Protein AF-A0A1B6FQ67-F1 (afdb_monomer_lite)

InterPro domains:
  IPR003462 Ornithine cyclodeaminase/mu-crystallin [PF02423] (1-189)
  IPR003462 Ornithine cyclodeaminase/mu-crystallin [PTHR13812] (1-189)
  IPR023401 Ornithine cyclodeaminase, N-terminal [G3DSA:3.30.1780.10] (1-77)
  IPR036291 NAD(P)-binding domain superfamily [SSF51735] (1-189)

Sequence (191 aa):
MPAFCGKEHAFGCKVISFFPKNSEKGLPSINGIVILLDSETGRLKMILDANEITAWRTAAVSTVATKYMHKGEKKVLAILGAGVQGRSHALALYHFFKFSQVRIWNRTYERAKALCAELGHWAVPFENAEMCVRGADVIVTATFSMEPIVEAEWLKTGAHINAVGGMGMQYEPALDVYKHATIVVELLENK

Foldseek 3Di:
DWDADVVVQWGWDKDKDAQPCCVVVVDDRIWTWIWTARSPPRHTDDIGTCLVVVQQVLLVVLLVVCVPQFDDQAAEEFEEDLDSNSLNNCVSNCVNRVHQAYEYEYCPQVSLVVSDVVVPDRYDYDDALLVRAAVGQEYEYDDQDQAARAEPVSHDVSRHYHDRYDDDPGGNHDPVNVVPDDDDDPDDDDD

Radius of gyration: 17.61 Å; chains: 1; bounding box: 42×42×51 Å

Organism: NCBI:txid1464854

pLDDT: mean 92.85, std 8.36, range [48.31, 98.75]

Secondary structure (DSSP, 8-state):
-EEEETTTTEEEEEEEEE-GGGGGGT--SEEEEEEEE-TTT--EEEEEESHHHHHHHHHHHHHHHHHHH---SS-EEEEE--SHHHHHHHHHHHHHH--SEEEEE-SSHHHHHHHHHHH-TTEEEESSHHHHHTT-SEEEE-S--SS--B-GGGSPTT-EEEE----TT--SB-HHHHHTS----S-----

Structure (mmCIF, N/CA/C/O backbone):
data_AF-A0A1B6FQ67-F1
#
_entry.id   AF-A0A1B6FQ67-F1
#
loop_
_atom_site.group_PDB
_atom_site.id
_atom_site.type_symbol
_atom_site.label_atom_id
_atom_site.label_alt_id
_atom_site.label_comp_id
_atom_site.label_asym_id
_atom_site.label_entity_id
_atom_site.label_seq_id
_atom_site.pdbx_PDB_ins_code
_atom_site.Cartn_x
_atom_site.Cartn_y
_atom_site.Cartn_z
_atom_site.occupancy
_atom_site.B_iso_or_equiv
_atom_site.auth_seq_id
_atom_site.auth_comp_id
_atom_site.auth_asym_id
_atom_site.auth_atom_id
_atom_site.pdbx_PDB_model_num
ATOM 1 N N . MET A 1 1 ? -2.351 10.58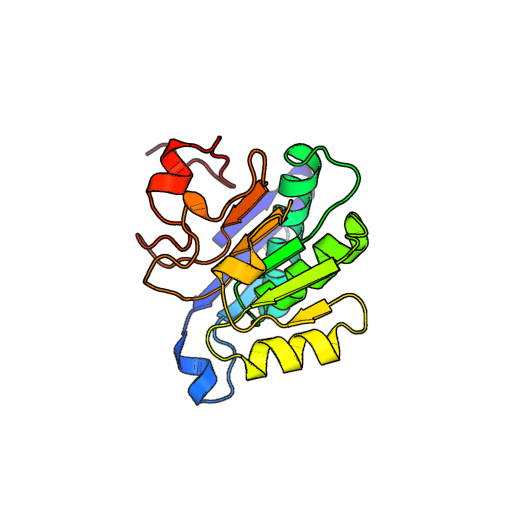0 15.535 1.00 92.50 1 MET A N 1
ATOM 2 C CA . MET A 1 1 ? -3.534 10.454 14.656 1.00 92.50 1 MET A CA 1
ATOM 3 C C . MET A 1 1 ? -4.703 9.916 15.485 1.00 92.50 1 MET A C 1
ATOM 5 O O . MET A 1 1 ? -4.896 8.700 15.512 1.00 92.50 1 MET A O 1
ATOM 9 N N . PRO A 1 2 ? -5.402 10.776 16.247 1.00 96.06 2 PRO A N 1
ATOM 10 C CA . PRO A 1 2 ? -6.591 10.388 17.004 1.00 96.06 2 PRO A CA 1
ATOM 11 C C . PRO A 1 2 ? -7.819 10.278 16.095 1.00 96.06 2 PRO A C 1
ATOM 13 O O . PRO A 1 2 ? -7.906 10.986 15.095 1.00 96.06 2 PRO A O 1
ATOM 16 N N . ALA A 1 3 ? -8.760 9.408 16.446 1.00 95.50 3 ALA A N 1
ATOM 17 C CA . ALA A 1 3 ? -10.055 9.310 15.785 1.00 95.50 3 ALA A CA 1
ATOM 18 C C . ALA A 1 3 ? -11.116 8.744 16.736 1.00 95.50 3 ALA A C 1
ATOM 20 O O . ALA A 1 3 ? -10.815 7.940 17.624 1.00 95.50 3 ALA A O 1
ATOM 21 N N . PHE A 1 4 ? -12.3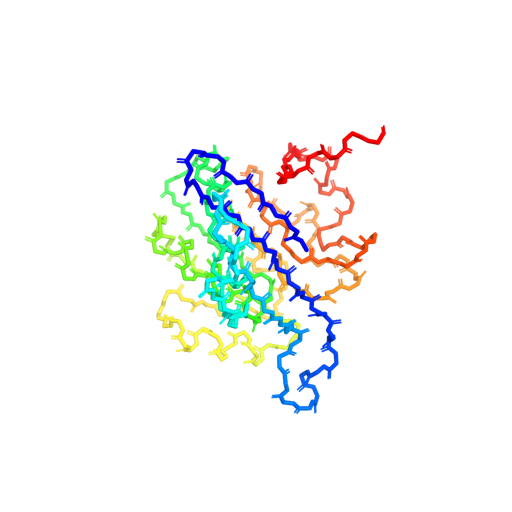64 9.139 16.501 1.00 96.00 4 PHE A N 1
ATOM 22 C CA . PHE A 1 4 ? -13.543 8.531 17.100 1.00 96.00 4 PHE A CA 1
ATOM 23 C C . PHE A 1 4 ? -14.533 8.171 15.993 1.00 96.00 4 PHE A C 1
ATOM 25 O O . PHE A 1 4 ? -14.868 9.015 15.164 1.00 96.00 4 PHE A O 1
ATOM 32 N N . CYS A 1 5 ? -14.992 6.923 15.982 1.00 93.12 5 CYS A N 1
ATOM 33 C CA . CYS A 1 5 ? -15.989 6.427 15.047 1.00 93.12 5 CYS A CA 1
ATOM 34 C C . CYS A 1 5 ? -17.213 5.958 15.833 1.00 93.12 5 CYS A C 1
ATOM 36 O O . CYS A 1 5 ? -17.200 4.884 16.436 1.00 93.12 5 CYS A O 1
ATOM 38 N N . GLY A 1 6 ? -18.255 6.796 15.863 1.00 89.19 6 GLY A N 1
ATOM 39 C CA . GLY A 1 6 ? -19.426 6.581 16.718 1.00 89.19 6 GLY A CA 1
ATOM 40 C C . GLY A 1 6 ? -20.221 5.322 16.376 1.00 89.19 6 GLY A C 1
ATOM 41 O O . GLY A 1 6 ? -20.682 4.638 17.280 1.00 89.19 6 GLY A O 1
ATOM 42 N N . LYS A 1 7 ? -20.330 4.972 15.090 1.00 90.44 7 LYS A N 1
ATOM 43 C CA . LYS A 1 7 ? -21.084 3.793 14.634 1.00 90.44 7 LYS A CA 1
ATOM 44 C C . LYS A 1 7 ? -20.451 2.475 15.098 1.00 90.44 7 LYS A C 1
ATOM 46 O O . LYS A 1 7 ? -21.159 1.530 15.423 1.00 90.44 7 LYS A O 1
ATOM 51 N N . GLU A 1 8 ? -19.128 2.417 15.140 1.00 89.00 8 GLU A N 1
ATOM 52 C CA . GLU A 1 8 ? -18.345 1.255 15.563 1.00 89.00 8 GLU A CA 1
ATOM 53 C C . GLU A 1 8 ? -17.924 1.344 17.039 1.00 89.00 8 GLU A C 1
ATOM 55 O O . GLU A 1 8 ? -17.191 0.480 17.517 1.00 89.00 8 GLU A O 1
ATOM 60 N N . HIS A 1 9 ? -18.350 2.393 17.759 1.00 89.94 9 HIS A N 1
ATOM 61 C CA . HIS A 1 9 ? -17.941 2.693 19.136 1.00 89.94 9 HIS A CA 1
ATOM 62 C C . HIS A 1 9 ? -16.414 2.649 19.344 1.00 89.94 9 HIS A C 1
ATOM 64 O O . HIS A 1 9 ? -15.924 2.297 20.420 1.00 89.94 9 HIS A O 1
ATOM 70 N N . ALA A 1 10 ? -15.649 3.027 18.315 1.00 92.44 10 ALA A N 1
ATOM 71 C CA . ALA A 1 10 ? -14.195 2.935 18.300 1.00 92.44 10 ALA A CA 1
ATOM 72 C C . ALA A 1 10 ? -13.566 4.293 18.628 1.00 92.44 10 ALA A C 1
ATOM 74 O O . ALA A 1 10 ? -13.698 5.242 17.856 1.00 92.44 10 ALA A O 1
ATOM 75 N N . PHE A 1 11 ? -12.853 4.384 19.752 1.00 97.19 11 PHE A N 1
ATOM 76 C CA . PHE A 1 11 ? -12.110 5.578 20.156 1.00 97.19 11 PHE A CA 1
ATOM 77 C C . PHE A 1 11 ? -10.633 5.241 20.340 1.00 97.19 11 PHE A C 1
ATOM 79 O O . PHE A 1 11 ? -10.287 4.330 21.090 1.00 97.19 11 PHE A O 1
ATOM 86 N N . GLY A 1 12 ? -9.737 5.962 19.670 1.00 97.06 12 GLY A N 1
ATOM 87 C CA . GLY A 1 12 ? -8.317 5.684 19.822 1.00 97.06 12 GLY A CA 1
ATOM 88 C C . GLY A 1 12 ? -7.390 6.690 19.168 1.00 97.06 12 GLY A C 1
ATOM 89 O O . GLY A 1 12 ? -7.805 7.683 18.569 1.00 97.06 12 GLY A O 1
ATOM 90 N N . CYS A 1 13 ? -6.097 6.416 19.289 1.00 97.75 13 CYS A N 1
ATOM 91 C CA . CYS A 1 13 ? -5.048 7.211 18.673 1.00 97.75 13 CYS A CA 1
ATOM 92 C C . CYS A 1 13 ? -3.905 6.327 18.199 1.00 97.75 13 CYS A C 1
ATOM 94 O O . CYS A 1 13 ? -3.411 5.479 18.938 1.00 97.75 13 CYS A O 1
ATOM 96 N N . LYS A 1 14 ? -3.439 6.569 16.973 1.00 97.62 14 LYS A N 1
ATOM 97 C CA . LYS A 1 14 ? -2.164 6.034 16.501 1.00 97.62 14 LYS A CA 1
ATOM 98 C C . LYS A 1 14 ? -1.056 7.060 16.710 1.00 97.62 14 LYS A C 1
ATOM 100 O O . LYS A 1 14 ? -1.129 8.165 16.160 1.00 97.62 14 LYS A O 1
ATOM 105 N N . VAL A 1 15 ? -0.027 6.678 17.458 1.00 97.44 15 VAL A N 1
ATOM 106 C CA . VAL A 1 15 ? 1.234 7.418 17.579 1.00 97.44 15 VAL A CA 1
ATOM 107 C C . VAL A 1 15 ? 2.245 6.715 16.691 1.00 97.44 15 VAL A C 1
ATOM 109 O O . VAL A 1 15 ? 2.507 5.530 16.875 1.00 97.44 15 VAL A O 1
ATOM 112 N N . ILE A 1 16 ? 2.768 7.418 15.693 1.00 95.31 16 ILE A N 1
ATOM 113 C CA . ILE A 1 16 ? 3.623 6.827 14.668 1.00 95.31 16 ILE A CA 1
ATOM 114 C C . ILE A 1 16 ? 4.812 7.733 14.391 1.00 95.31 16 ILE A C 1
ATOM 116 O O . ILE A 1 16 ? 4.705 8.956 14.450 1.00 95.31 16 ILE A O 1
ATOM 120 N N . SER A 1 17 ? 5.939 7.111 14.089 1.00 93.50 17 SER A N 1
ATOM 121 C CA . SER A 1 17 ? 7.194 7.758 13.754 1.00 93.50 17 SER A CA 1
ATOM 122 C C . SER A 1 17 ? 7.727 7.206 12.440 1.00 93.50 17 SER A C 1
ATOM 124 O O . SER A 1 17 ? 7.497 6.040 12.103 1.00 93.50 17 SER A O 1
ATOM 126 N N . PHE A 1 18 ? 8.438 8.056 11.706 1.00 89.56 18 PHE A N 1
ATOM 127 C CA . PHE A 1 18 ? 9.043 7.707 10.434 1.00 89.56 18 PHE A CA 1
ATOM 128 C C . PHE A 1 18 ? 10.525 8.084 10.425 1.00 89.56 18 PHE A C 1
ATOM 130 O O . PHE A 1 18 ? 10.884 9.249 10.570 1.00 89.56 18 PHE A O 1
ATOM 137 N N . PHE A 1 19 ? 11.380 7.082 10.243 1.00 90.38 19 PHE A N 1
ATOM 138 C CA . PHE A 1 19 ? 12.833 7.186 10.218 1.00 90.38 19 PHE A CA 1
ATOM 139 C C . PHE A 1 19 ? 13.373 6.366 9.035 1.00 90.38 19 PHE A C 1
ATOM 141 O O . PHE A 1 19 ? 13.680 5.184 9.191 1.00 90.38 19 PHE A O 1
ATOM 148 N N . PRO A 1 20 ? 13.520 6.952 7.833 1.00 84.44 20 PRO A N 1
ATOM 149 C CA . PRO A 1 20 ? 13.855 6.198 6.620 1.00 84.44 20 PRO A CA 1
ATOM 150 C C . PRO A 1 20 ? 15.191 5.450 6.732 1.00 84.44 20 PRO A C 1
ATOM 152 O O . PRO A 1 20 ? 15.297 4.316 6.272 1.00 84.44 20 PRO A O 1
ATOM 155 N N . LYS A 1 21 ? 16.176 6.030 7.431 1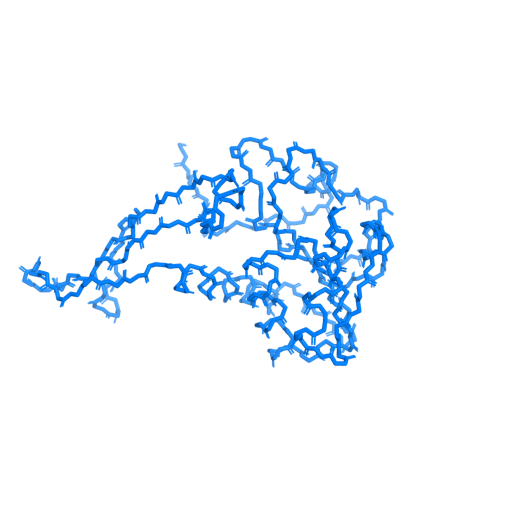.00 88.31 21 LYS A N 1
ATOM 156 C CA . LYS A 1 21 ? 17.508 5.437 7.649 1.00 88.31 21 LYS A CA 1
ATOM 157 C C . LYS A 1 21 ? 17.531 4.268 8.642 1.00 88.31 21 LYS A C 1
ATOM 159 O O . LYS A 1 21 ? 18.574 3.650 8.823 1.00 88.31 21 LYS A O 1
ATOM 164 N N . ASN A 1 22 ? 16.412 3.914 9.280 1.00 92.81 22 ASN A N 1
ATOM 165 C CA . ASN A 1 22 ? 16.374 2.767 10.194 1.00 92.81 22 ASN A CA 1
ATOM 166 C C . ASN A 1 22 ? 16.712 1.437 9.511 1.00 92.81 22 ASN A C 1
ATOM 168 O O . ASN A 1 22 ? 17.239 0.543 10.172 1.00 92.81 22 ASN A O 1
ATOM 172 N N . SER A 1 23 ? 16.507 1.323 8.194 1.00 84.94 23 SER A N 1
ATOM 173 C CA . SER A 1 23 ? 16.896 0.121 7.453 1.00 84.94 23 SER A CA 1
ATOM 174 C C . SER A 1 23 ? 18.401 -0.157 7.506 1.00 84.94 23 SER A C 1
ATOM 176 O O . SER A 1 23 ? 18.798 -1.312 7.435 1.00 84.94 23 SER A O 1
ATOM 178 N N . GLU A 1 24 ? 19.240 0.875 7.668 1.00 90.44 24 GLU A N 1
ATOM 179 C CA . GLU A 1 24 ? 20.698 0.727 7.835 1.00 90.44 24 GLU A CA 1
ATOM 180 C C . GLU A 1 24 ? 21.059 0.091 9.188 1.00 90.44 24 GLU A C 1
ATOM 182 O O . GLU A 1 24 ? 22.148 -0.445 9.358 1.00 90.44 24 GLU A O 1
ATOM 187 N N . LYS A 1 25 ? 20.125 0.123 10.145 1.00 93.56 25 LYS A N 1
ATOM 188 C CA . LYS A 1 25 ? 20.253 -0.444 11.493 1.00 93.56 25 LYS A CA 1
ATOM 189 C C . LYS A 1 25 ? 19.485 -1.761 11.657 1.00 93.56 25 LYS A C 1
ATOM 191 O O . LYS A 1 25 ? 19.357 -2.246 12.775 1.00 93.56 25 LYS A O 1
ATOM 196 N N . GLY A 1 26 ? 18.902 -2.298 10.582 1.00 90.44 26 GLY A N 1
ATOM 197 C CA . GLY A 1 26 ? 18.019 -3.468 10.650 1.00 90.44 26 GLY A CA 1
ATOM 198 C C . GLY A 1 26 ? 16.675 -3.212 11.348 1.00 90.44 26 GLY A C 1
ATOM 199 O O . GLY A 1 26 ? 16.015 -4.161 11.756 1.00 90.44 26 GLY A O 1
ATOM 200 N N . LEU A 1 27 ? 16.261 -1.948 11.494 1.00 92.56 27 LEU A N 1
ATOM 201 C CA . LEU A 1 27 ? 14.995 -1.564 12.123 1.00 92.56 27 LEU A CA 1
ATOM 202 C C . LEU A 1 27 ? 13.953 -1.136 11.071 1.00 92.56 27 LEU A C 1
ATOM 204 O O . LEU A 1 27 ? 14.326 -0.621 10.009 1.00 92.56 27 LEU A O 1
ATOM 208 N N . PRO A 1 28 ? 12.643 -1.265 11.354 1.00 91.06 28 PRO A N 1
ATOM 209 C CA . PRO A 1 28 ? 11.600 -0.729 10.484 1.00 91.06 28 PRO A CA 1
ATOM 210 C C . PRO A 1 28 ? 11.709 0.793 10.315 1.00 91.06 28 PRO A C 1
ATOM 212 O O . PRO A 1 28 ? 12.002 1.521 11.269 1.00 91.06 28 PRO A O 1
ATOM 215 N N . SER A 1 29 ? 11.429 1.296 9.108 1.00 90.44 29 SER A N 1
ATOM 216 C CA . SER A 1 29 ? 11.380 2.744 8.845 1.00 90.44 29 SER A CA 1
ATOM 217 C C . SER A 1 29 ? 10.162 3.420 9.472 1.00 90.44 29 SER A C 1
ATOM 219 O O . SER A 1 29 ? 10.207 4.611 9.751 1.00 90.44 29 SER A O 1
ATOM 221 N N . ILE A 1 30 ? 9.082 2.677 9.701 1.00 90.75 30 ILE A N 1
ATOM 222 C CA . ILE A 1 30 ? 7.875 3.140 10.385 1.00 90.75 30 ILE A CA 1
ATOM 223 C C . ILE A 1 30 ? 7.770 2.366 11.694 1.00 90.75 30 ILE A C 1
ATOM 225 O O . ILE A 1 30 ? 7.863 1.144 11.669 1.00 90.75 30 ILE A O 1
ATOM 229 N N . ASN A 1 31 ? 7.581 3.070 12.810 1.00 94.62 31 ASN A N 1
ATOM 230 C CA . ASN A 1 31 ? 7.361 2.464 14.125 1.00 94.62 31 ASN A CA 1
ATOM 231 C C . ASN A 1 31 ? 6.255 3.207 14.857 1.00 94.62 31 ASN A C 1
ATOM 233 O O . ASN A 1 31 ? 6.177 4.436 14.764 1.00 94.62 31 ASN A O 1
ATOM 237 N N . GLY A 1 32 ? 5.431 2.504 15.625 1.00 96.00 32 GLY A N 1
ATOM 238 C CA . GLY A 1 32 ? 4.400 3.166 16.405 1.00 96.00 32 GLY A CA 1
ATOM 239 C C . GLY A 1 32 ? 3.535 2.230 17.222 1.00 96.00 32 GLY A C 1
ATOM 240 O O . GLY A 1 32 ? 3.696 1.014 17.196 1.00 96.00 32 GLY A O 1
ATOM 241 N N . ILE A 1 33 ? 2.568 2.836 17.900 1.00 98.12 33 ILE A N 1
ATOM 242 C CA . ILE A 1 33 ? 1.549 2.141 18.676 1.00 98.12 33 ILE A CA 1
ATOM 243 C C . ILE A 1 33 ? 0.153 2.644 18.318 1.00 98.12 33 ILE A C 1
ATOM 245 O O . ILE A 1 33 ? -0.041 3.812 17.965 1.00 98.12 33 ILE A O 1
ATOM 249 N N . VAL A 1 34 ? -0.829 1.756 18.429 1.00 98.25 34 VAL A N 1
ATOM 250 C CA . VAL A 1 34 ? -2.252 2.094 18.428 1.00 98.25 34 VAL A CA 1
ATOM 251 C C . VAL A 1 34 ? -2.764 1.972 19.853 1.00 98.25 34 VAL A C 1
ATOM 253 O O . VAL A 1 34 ? -2.656 0.918 20.473 1.00 98.25 34 VAL A O 1
ATOM 256 N N . ILE A 1 35 ? -3.324 3.061 20.362 1.00 98.19 35 ILE A N 1
ATOM 257 C CA . ILE A 1 35 ? -3.968 3.146 21.667 1.00 98.19 35 ILE A CA 1
ATOM 258 C C . ILE A 1 35 ? -5.471 3.060 21.432 1.00 98.19 35 ILE A C 1
ATOM 260 O O . ILE A 1 35 ? -6.026 3.894 20.713 1.00 98.19 35 ILE A O 1
ATOM 264 N N . LEU A 1 36 ? -6.120 2.071 22.040 1.00 97.75 36 LEU A N 1
ATOM 265 C CA . LEU A 1 36 ? -7.571 1.927 22.037 1.00 97.75 36 LEU A CA 1
ATOM 266 C C . LEU A 1 36 ? -8.118 2.312 23.409 1.00 97.75 36 LEU A C 1
ATOM 268 O O . LEU A 1 36 ? -7.689 1.782 24.438 1.00 97.75 36 LEU A O 1
ATOM 272 N N . LEU A 1 37 ? -9.081 3.222 23.404 1.00 97.88 37 LEU A N 1
ATOM 273 C CA . LEU A 1 37 ? -9.783 3.701 24.580 1.00 97.88 37 LEU A CA 1
ATOM 274 C C . LEU A 1 37 ? -11.222 3.196 24.546 1.00 97.88 37 LEU A C 1
ATOM 276 O O . LEU A 1 37 ? -11.811 2.955 23.491 1.00 97.88 37 LEU A O 1
ATOM 280 N N . ASP A 1 38 ? -11.787 3.025 25.726 1.00 96.56 38 ASP A N 1
ATOM 281 C CA . ASP A 1 38 ? -13.204 2.797 25.892 1.00 96.56 38 ASP A CA 1
ATOM 282 C C . ASP A 1 38 ? -13.968 4.066 25.520 1.00 96.56 38 ASP A C 1
ATOM 284 O O . ASP A 1 38 ? -13.675 5.146 26.031 1.00 96.56 38 ASP A O 1
ATOM 288 N N . SER A 1 39 ? -14.907 3.953 24.584 1.00 95.25 39 SER A N 1
ATOM 289 C CA . SER A 1 39 ? -15.617 5.109 24.035 1.00 95.25 39 SER A CA 1
ATOM 290 C C . SER A 1 39 ? -16.652 5.698 24.993 1.00 95.25 39 SER A C 1
ATOM 292 O O . SER A 1 39 ? -17.024 6.854 24.818 1.00 95.25 39 SER A O 1
ATOM 294 N N . GLU A 1 40 ? -17.078 4.949 26.013 1.00 94.38 40 GLU A N 1
ATOM 295 C CA . GLU A 1 40 ? -18.030 5.417 27.026 1.00 94.38 40 GLU A CA 1
ATOM 296 C C . GLU A 1 40 ? -17.315 6.026 28.235 1.00 94.38 40 GLU A C 1
ATOM 298 O O . GLU A 1 40 ? -17.725 7.062 28.754 1.00 94.38 40 GLU A O 1
ATOM 303 N N . THR A 1 41 ? -16.227 5.397 28.686 1.00 96.12 41 THR A N 1
ATOM 304 C CA . THR A 1 41 ? -15.543 5.769 29.937 1.00 96.12 41 THR A CA 1
ATOM 305 C C . THR A 1 41 ? -14.209 6.489 29.739 1.00 96.12 41 THR A C 1
ATOM 307 O O . THR A 1 41 ? -13.632 6.989 30.705 1.00 96.12 41 THR A O 1
ATOM 310 N N . GLY A 1 42 ? -13.668 6.503 28.518 1.00 95.00 42 GLY A N 1
ATOM 311 C CA . GLY A 1 42 ? -12.348 7.055 28.199 1.00 95.00 42 GLY A CA 1
ATOM 312 C C . GLY A 1 42 ? -11.167 6.233 28.732 1.00 95.00 42 GLY A C 1
ATOM 313 O O . GLY A 1 42 ? -10.015 6.637 28.568 1.00 95.00 42 GLY A O 1
ATOM 314 N N . ARG A 1 43 ? -11.415 5.086 29.381 1.00 97.69 43 ARG A N 1
ATOM 315 C CA . ARG A 1 43 ? -10.362 4.256 29.983 1.00 97.69 43 ARG A CA 1
ATOM 316 C C . ARG A 1 43 ? -9.540 3.529 28.924 1.00 97.69 43 ARG A C 1
ATOM 318 O O . ARG A 1 43 ? -10.068 3.073 27.915 1.00 97.69 43 ARG A O 1
ATOM 325 N N . LEU A 1 44 ? -8.243 3.367 29.180 1.00 97.81 44 LEU A N 1
ATOM 326 C CA . LEU A 1 44 ? -7.361 2.581 28.320 1.00 97.81 44 LEU A CA 1
ATOM 327 C C . LEU A 1 44 ? -7.826 1.122 28.255 1.00 97.81 44 LEU A C 1
ATOM 329 O O . LEU A 1 44 ? -7.928 0.464 29.288 1.00 97.81 44 LEU A O 1
ATOM 333 N N . LYS A 1 45 ? -8.054 0.616 27.039 1.00 97.31 45 LYS A N 1
ATOM 334 C CA . LYS A 1 45 ? -8.379 -0.798 26.798 1.00 97.31 45 LYS A CA 1
ATOM 335 C C . LYS A 1 45 ? -7.171 -1.585 26.334 1.00 97.31 45 LYS A C 1
ATOM 337 O O . LYS A 1 45 ? -6.964 -2.706 26.785 1.00 97.31 45 LYS A O 1
ATOM 342 N N . MET A 1 46 ? -6.402 -1.028 25.399 1.00 97.25 46 MET A N 1
ATOM 343 C CA . MET A 1 46 ? -5.316 -1.763 24.761 1.00 97.25 46 MET A CA 1
ATOM 344 C C . MET A 1 46 ? -4.272 -0.832 24.155 1.00 97.25 46 MET A C 1
ATOM 346 O O . MET A 1 46 ? -4.592 0.261 23.685 1.00 97.25 46 MET A O 1
ATOM 350 N N . ILE A 1 47 ? -3.031 -1.313 24.124 1.00 98.00 47 ILE A N 1
ATOM 351 C CA . ILE A 1 47 ? -1.945 -0.756 23.323 1.00 98.00 47 ILE A CA 1
ATOM 352 C C . ILE A 1 47 ? -1.445 -1.872 22.406 1.00 98.00 47 ILE A C 1
ATOM 354 O O . ILE A 1 47 ? -1.138 -2.965 22.875 1.00 98.00 47 ILE A O 1
ATOM 358 N N . LEU A 1 48 ? -1.398 -1.598 21.107 1.00 97.31 48 LEU A N 1
ATOM 359 C CA . LEU A 1 48 ? -0.991 -2.536 20.061 1.00 97.31 48 LEU A CA 1
ATOM 360 C C . LEU A 1 48 ? 0.197 -1.976 19.285 1.00 97.31 48 LEU A C 1
ATOM 362 O O . LEU A 1 48 ? 0.290 -0.762 19.102 1.00 97.31 48 LEU A O 1
ATOM 366 N N . ASP A 1 49 ? 1.053 -2.856 18.766 1.00 96.75 49 ASP A N 1
ATOM 367 C CA . ASP A 1 49 ? 2.025 -2.472 17.742 1.00 96.75 49 ASP A CA 1
ATOM 368 C C . ASP A 1 49 ? 1.299 -1.947 16.491 1.00 96.75 49 ASP A C 1
ATOM 370 O O . ASP A 1 49 ? 0.295 -2.510 16.045 1.00 96.75 49 ASP A O 1
ATOM 374 N N . ALA A 1 50 ? 1.780 -0.834 15.934 1.00 96.88 50 ALA A N 1
ATOM 375 C CA . ALA A 1 50 ? 1.123 -0.179 14.809 1.00 96.88 50 ALA A CA 1
ATOM 376 C C . ALA A 1 50 ? 1.658 -0.596 13.435 1.00 96.88 50 ALA A C 1
ATOM 378 O O . ALA A 1 50 ? 1.097 -0.134 12.435 1.00 96.88 50 ALA A O 1
ATOM 379 N N . ASN A 1 51 ? 2.729 -1.387 13.345 1.00 94.38 51 ASN A N 1
ATOM 380 C CA . ASN A 1 51 ? 3.445 -1.599 12.089 1.00 94.38 51 ASN A CA 1
ATOM 381 C C . ASN A 1 51 ? 2.604 -2.433 11.123 1.00 94.38 51 ASN A C 1
ATOM 383 O O . ASN A 1 51 ? 2.284 -1.958 10.030 1.00 94.38 51 ASN A O 1
ATOM 387 N N . GLU A 1 52 ? 2.140 -3.605 11.561 1.00 94.69 52 GLU A N 1
ATOM 388 C CA . GLU A 1 52 ? 1.253 -4.460 10.759 1.00 94.69 52 GLU A CA 1
ATOM 389 C C . GLU A 1 52 ? -0.097 -3.782 10.494 1.00 94.69 52 GLU A C 1
ATOM 391 O O . GLU A 1 52 ? -0.577 -3.759 9.360 1.00 94.69 52 GLU A O 1
ATOM 396 N N . ILE A 1 53 ? -0.682 -3.131 11.507 1.00 96.62 53 ILE A N 1
ATOM 397 C CA . ILE A 1 53 ? -1.939 -2.383 11.343 1.00 96.62 53 ILE A CA 1
ATOM 398 C C . ILE A 1 53 ? -1.773 -1.307 10.260 1.00 96.62 53 ILE A C 1
ATOM 400 O O . ILE A 1 53 ? -2.642 -1.135 9.406 1.00 96.62 53 ILE A O 1
ATOM 404 N N . THR A 1 54 ? -0.642 -0.595 10.248 1.00 96.19 54 THR A N 1
ATOM 405 C CA . THR A 1 54 ? -0.350 0.438 9.247 1.00 96.19 54 THR A CA 1
ATOM 406 C C . THR A 1 54 ? -0.089 -0.156 7.864 1.00 96.19 54 THR A C 1
ATOM 408 O O . THR A 1 54 ? -0.505 0.455 6.879 1.00 96.19 54 THR A O 1
ATOM 411 N N . ALA A 1 55 ? 0.543 -1.325 7.758 1.00 96.75 55 ALA A N 1
ATOM 412 C CA . ALA A 1 55 ? 0.734 -2.022 6.487 1.00 96.75 55 ALA A CA 1
ATOM 413 C C . ALA A 1 55 ? -0.612 -2.389 5.846 1.00 96.75 55 ALA A C 1
ATOM 415 O O . ALA A 1 55 ? -0.899 -2.003 4.709 1.00 96.75 55 ALA A O 1
ATOM 416 N N . TRP A 1 56 ? -1.474 -3.067 6.604 1.00 97.75 56 TRP A N 1
ATOM 417 C CA . TRP A 1 56 ? -2.729 -3.603 6.086 1.00 97.75 56 TRP A CA 1
ATOM 418 C C . TRP A 1 56 ? -3.806 -2.546 5.892 1.00 97.75 56 TRP A C 1
ATOM 420 O O . TRP A 1 56 ? -4.470 -2.547 4.857 1.00 97.75 56 TRP A O 1
ATOM 430 N N . ARG A 1 57 ? -3.961 -1.595 6.825 1.00 96.62 57 ARG A N 1
ATOM 431 C CA . ARG A 1 57 ? -4.981 -0.542 6.678 1.00 96.62 57 ARG A CA 1
ATOM 432 C C . ARG A 1 57 ? -4.717 0.339 5.457 1.00 96.62 57 ARG A C 1
ATOM 434 O O . ARG A 1 57 ? -5.656 0.765 4.800 1.00 96.62 57 ARG A O 1
ATOM 441 N N . THR A 1 58 ? -3.448 0.607 5.146 1.00 97.00 58 THR A N 1
ATOM 442 C CA . THR A 1 58 ? -3.068 1.444 3.998 1.00 97.00 58 THR A CA 1
ATOM 443 C C . THR A 1 58 ? -3.339 0.702 2.685 1.00 97.00 58 THR A C 1
ATOM 445 O O . THR A 1 58 ? -3.981 1.253 1.792 1.00 97.00 58 THR A O 1
ATOM 448 N N . ALA A 1 59 ? -2.967 -0.580 2.601 1.00 98.25 59 ALA A N 1
ATOM 449 C CA . ALA A 1 59 ? -3.304 -1.436 1.462 1.00 98.25 59 ALA A CA 1
ATOM 450 C C . ALA A 1 59 ? -4.821 -1.605 1.265 1.00 98.25 59 ALA A C 1
ATOM 452 O O . ALA A 1 59 ? -5.311 -1.591 0.133 1.00 98.25 59 ALA A O 1
ATOM 453 N N . ALA A 1 60 ? -5.584 -1.711 2.357 1.00 98.12 60 ALA A N 1
ATOM 454 C CA . ALA A 1 60 ? -7.038 -1.812 2.312 1.00 98.12 60 ALA A CA 1
ATOM 455 C C . ALA A 1 60 ? -7.687 -0.551 1.720 1.00 98.12 60 ALA A C 1
ATOM 457 O O . ALA A 1 60 ? -8.544 -0.672 0.847 1.00 98.12 60 ALA A O 1
ATOM 458 N N . VAL A 1 61 ? -7.245 0.650 2.115 1.00 97.81 61 VAL A N 1
ATOM 459 C CA . VAL A 1 61 ? -7.749 1.914 1.541 1.00 97.81 61 VAL A CA 1
ATOM 460 C C . VAL A 1 61 ? -7.483 1.978 0.034 1.00 97.81 61 VAL A C 1
ATOM 462 O O . VAL A 1 61 ? -8.408 2.230 -0.736 1.00 97.81 61 VAL A O 1
ATOM 465 N N . SER A 1 62 ? -6.266 1.656 -0.417 1.00 97.69 62 SER A N 1
ATOM 466 C CA . SER A 1 62 ? -5.948 1.583 -1.853 1.00 97.69 62 SER A CA 1
ATOM 467 C C . SER A 1 62 ? -6.773 0.525 -2.594 1.00 97.69 62 SER A C 1
ATOM 469 O O . SER A 1 62 ? -7.177 0.731 -3.739 1.00 97.69 62 SER A O 1
ATOM 471 N N . THR A 1 63 ? -7.073 -0.603 -1.947 1.00 97.19 63 THR A N 1
ATOM 472 C CA . THR A 1 63 ? -7.937 -1.653 -2.512 1.00 97.19 63 THR A CA 1
ATOM 473 C C . THR A 1 63 ? -9.365 -1.144 -2.701 1.00 97.19 63 THR A C 1
ATOM 475 O O . THR A 1 63 ? -9.955 -1.352 -3.761 1.00 97.19 63 THR A O 1
ATOM 478 N N . VAL A 1 64 ? -9.905 -0.420 -1.715 1.00 97.06 64 VAL A N 1
ATOM 479 C CA . VAL A 1 64 ? -11.221 0.229 -1.804 1.00 97.06 64 VAL A CA 1
ATOM 480 C C . VAL A 1 64 ? -11.234 1.275 -2.917 1.00 97.06 64 VAL A C 1
ATOM 482 O O . VAL A 1 64 ? -12.125 1.231 -3.760 1.00 97.06 64 VAL A O 1
ATOM 485 N N . ALA A 1 65 ? -10.233 2.157 -2.986 1.00 96.56 65 ALA A N 1
ATOM 486 C CA . ALA A 1 65 ? -10.121 3.139 -4.065 1.00 96.56 65 ALA A CA 1
ATOM 487 C C . ALA A 1 65 ? -10.097 2.447 -5.438 1.00 96.56 65 ALA A C 1
ATOM 489 O O . ALA A 1 65 ? -10.914 2.741 -6.307 1.00 96.56 65 ALA A O 1
ATOM 490 N N . THR A 1 66 ? -9.248 1.431 -5.599 1.00 96.19 66 THR A N 1
ATOM 491 C CA . THR A 1 66 ? -9.154 0.644 -6.836 1.00 96.19 66 THR A CA 1
ATOM 492 C C . THR A 1 66 ? -10.487 -0.019 -7.199 1.00 96.19 66 THR A C 1
ATOM 494 O O . THR A 1 66 ? -10.847 -0.053 -8.373 1.00 96.19 66 THR A O 1
ATOM 497 N N . LYS A 1 67 ? -11.262 -0.501 -6.216 1.00 94.69 67 LYS A N 1
ATOM 498 C CA . LYS A 1 67 ? -12.562 -1.161 -6.445 1.00 94.69 67 LYS A CA 1
ATOM 499 C C . LYS A 1 67 ? -13.553 -0.239 -7.147 1.00 94.69 67 LYS A C 1
ATOM 501 O O . LYS A 1 67 ? -14.297 -0.702 -8.007 1.00 94.69 67 LYS A O 1
ATOM 506 N N . TYR A 1 68 ? -13.578 1.032 -6.763 1.00 94.56 68 TYR A N 1
ATOM 507 C CA . TYR A 1 68 ? -14.526 2.001 -7.309 1.00 94.56 68 TYR A CA 1
ATOM 508 C C . TYR A 1 68 ? -13.997 2.713 -8.556 1.00 94.56 68 TYR A C 1
ATOM 510 O O . TYR A 1 68 ? -14.787 3.047 -9.439 1.00 94.56 68 TYR A O 1
ATOM 518 N N . MET A 1 69 ? -12.681 2.907 -8.651 1.00 92.38 69 MET A N 1
ATOM 519 C CA . MET A 1 69 ? -12.073 3.699 -9.722 1.00 92.38 69 MET A CA 1
ATOM 520 C C . MET A 1 69 ? -11.671 2.880 -10.945 1.00 92.38 69 MET A C 1
ATOM 522 O O . MET A 1 69 ? -11.695 3.395 -12.060 1.00 92.38 69 MET A O 1
ATOM 526 N N . HIS A 1 70 ? -11.335 1.601 -10.777 1.00 88.75 70 HIS A N 1
ATOM 527 C CA . HIS A 1 70 ? -10.805 0.791 -11.866 1.00 88.75 70 HIS A CA 1
ATOM 528 C C . HIS A 1 70 ? -11.838 -0.209 -12.421 1.00 88.75 70 HIS A C 1
ATOM 530 O O . HIS A 1 70 ? -12.172 -1.218 -11.790 1.00 88.75 70 HIS A O 1
ATOM 536 N N . LYS A 1 71 ? -12.303 0.049 -13.652 1.00 76.44 71 LYS A N 1
ATOM 537 C CA . LYS A 1 71 ? -13.308 -0.743 -14.385 1.00 76.44 71 LYS A CA 1
ATOM 538 C C . LYS A 1 71 ? -12.667 -1.445 -15.593 1.00 76.44 71 LYS A C 1
ATOM 540 O O . LYS A 1 71 ? -12.684 -0.918 -16.697 1.00 76.44 71 LYS A O 1
ATOM 545 N N . GLY A 1 72 ? -12.077 -2.620 -15.387 1.00 70.06 72 GLY A N 1
ATOM 546 C CA . GLY A 1 72 ? -11.488 -3.445 -16.452 1.00 70.06 72 GLY A CA 1
ATOM 547 C C . GLY A 1 72 ? -11.514 -4.933 -16.098 1.00 70.06 72 GLY A C 1
ATOM 548 O O . GLY A 1 72 ? -11.700 -5.270 -14.932 1.00 70.06 72 GLY A O 1
ATOM 549 N N . GLU A 1 73 ? -11.357 -5.824 -17.080 1.00 66.38 73 GLU A N 1
ATOM 550 C CA . GLU A 1 73 ? -11.470 -7.286 -16.880 1.00 66.38 73 GLU A CA 1
ATOM 551 C C . GLU A 1 73 ? -10.120 -8.021 -16.851 1.00 66.38 73 GLU A C 1
ATOM 553 O O . GLU A 1 73 ? -9.982 -9.028 -16.163 1.00 66.38 73 GLU A O 1
ATOM 558 N N . LYS A 1 74 ? -9.096 -7.509 -17.543 1.00 58.91 74 LYS A N 1
ATOM 559 C CA . LYS A 1 74 ? -7.728 -8.051 -17.520 1.00 58.91 74 LYS A CA 1
ATOM 560 C C . LYS A 1 74 ? -6.831 -7.011 -16.891 1.00 58.91 74 LYS A C 1
ATOM 562 O O . LYS A 1 74 ? -6.635 -5.961 -17.488 1.00 58.91 74 LYS A O 1
ATOM 567 N N . LYS A 1 75 ? -6.370 -7.284 -15.675 1.00 79.62 75 LYS A N 1
ATOM 568 C CA . LYS A 1 75 ? -5.698 -6.285 -14.859 1.00 79.62 75 LYS A CA 1
ATOM 569 C C . LYS A 1 75 ? -4.255 -6.710 -14.649 1.00 79.62 75 LYS A C 1
ATOM 571 O O . LYS A 1 75 ? -3.991 -7.731 -14.013 1.00 79.62 75 LYS A O 1
ATOM 576 N N . VAL A 1 76 ? -3.331 -5.922 -15.173 1.00 95.50 76 VAL A N 1
ATOM 577 C CA . VAL A 1 76 ? -1.924 -5.926 -14.785 1.00 95.50 76 VAL A CA 1
ATOM 578 C C . VAL A 1 76 ? -1.757 -4.945 -13.628 1.00 95.50 76 VAL A C 1
ATOM 580 O O . VAL A 1 76 ? -2.135 -3.777 -13.742 1.00 95.50 76 VAL A O 1
ATOM 583 N N . LEU A 1 77 ? -1.185 -5.416 -12.521 1.00 97.62 77 LEU A N 1
ATOM 584 C CA . LEU A 1 77 ? -0.798 -4.579 -11.388 1.00 97.62 77 LEU A CA 1
ATOM 585 C C . LEU A 1 77 ? 0.690 -4.259 -11.501 1.00 97.62 77 LEU A C 1
ATOM 587 O O . LEU A 1 77 ? 1.488 -5.175 -11.669 1.00 97.62 77 LEU A O 1
ATOM 591 N N . ALA A 1 78 ? 1.067 -2.994 -11.366 1.00 98.44 78 ALA A N 1
ATOM 592 C CA . ALA A 1 78 ? 2.451 -2.575 -11.187 1.00 98.44 78 ALA A CA 1
ATOM 593 C C . ALA A 1 78 ? 2.644 -1.966 -9.796 1.00 98.44 78 ALA A C 1
ATOM 595 O O . ALA A 1 78 ? 1.831 -1.169 -9.334 1.00 98.44 78 ALA A O 1
ATOM 596 N N . ILE A 1 79 ? 3.727 -2.339 -9.124 1.00 98.56 79 ILE A N 1
ATOM 597 C CA . ILE A 1 79 ? 4.083 -1.861 -7.790 1.00 98.56 79 ILE A CA 1
ATOM 598 C C . ILE A 1 79 ? 5.496 -1.308 -7.854 1.00 98.56 79 ILE A C 1
ATOM 600 O O . ILE A 1 79 ? 6.449 -2.027 -8.158 1.00 98.56 79 ILE A O 1
ATOM 604 N N . LEU A 1 80 ? 5.628 -0.020 -7.556 1.00 98.44 80 LEU A N 1
ATOM 605 C CA . LEU A 1 80 ? 6.904 0.658 -7.426 1.00 98.44 80 LEU A CA 1
ATOM 606 C C . LEU A 1 80 ? 7.235 0.795 -5.942 1.00 98.44 80 LEU A C 1
ATOM 608 O O . LEU A 1 80 ? 6.624 1.583 -5.221 1.00 98.44 80 LEU A O 1
ATOM 612 N N . GLY A 1 81 ? 8.206 0.006 -5.496 1.00 97.06 81 GLY A N 1
ATOM 613 C CA . GLY A 1 81 ? 8.631 -0.117 -4.107 1.00 97.06 81 GLY A CA 1
ATOM 614 C C . GLY A 1 81 ? 8.484 -1.544 -3.598 1.00 97.06 81 GLY A C 1
ATOM 615 O O . GLY A 1 81 ? 7.391 -2.095 -3.573 1.00 97.06 81 GLY A O 1
ATOM 616 N N . ALA A 1 82 ? 9.586 -2.129 -3.129 1.00 97.06 82 ALA A N 1
ATOM 617 C CA . ALA A 1 82 ? 9.613 -3.475 -2.545 1.00 97.06 82 ALA A CA 1
ATOM 618 C C . ALA A 1 82 ? 9.771 -3.435 -1.012 1.00 97.06 82 ALA A C 1
ATOM 620 O O . ALA A 1 82 ? 10.538 -4.197 -0.428 1.00 97.06 82 ALA A O 1
ATOM 621 N N . GLY A 1 83 ? 9.112 -2.468 -0.366 1.00 94.75 83 GLY A N 1
ATOM 622 C CA . GLY A 1 83 ? 9.051 -2.344 1.093 1.00 94.75 83 GLY A CA 1
ATOM 623 C C . GLY A 1 83 ? 7.766 -2.931 1.683 1.00 94.75 83 GLY A C 1
ATOM 624 O O . GLY A 1 83 ? 7.001 -3.605 0.996 1.00 94.75 83 GLY A O 1
ATOM 625 N N . VAL A 1 84 ? 7.494 -2.606 2.951 1.00 95.38 84 VAL A N 1
ATOM 626 C CA . VAL A 1 84 ? 6.305 -3.076 3.692 1.00 95.38 84 VAL A CA 1
ATOM 627 C C . VAL A 1 84 ? 4.999 -2.772 2.950 1.00 95.38 84 VAL A C 1
ATOM 629 O O . VAL A 1 84 ? 4.168 -3.662 2.805 1.00 95.38 84 VAL A O 1
ATOM 632 N N . GLN A 1 85 ? 4.838 -1.544 2.442 1.00 96.81 85 GLN A N 1
ATOM 633 C CA . GLN A 1 85 ? 3.635 -1.149 1.700 1.00 96.81 85 GLN A CA 1
ATOM 634 C C . GLN A 1 85 ? 3.557 -1.842 0.334 1.00 96.81 85 GLN A C 1
ATOM 636 O O . GLN A 1 85 ? 2.528 -2.401 -0.010 1.00 96.81 85 GLN A O 1
ATOM 641 N N . GLY A 1 86 ? 4.664 -1.922 -0.413 1.00 97.69 86 GLY A N 1
ATOM 642 C CA . GLY A 1 86 ? 4.689 -2.673 -1.674 1.00 97.69 86 GLY A CA 1
ATOM 643 C C . GLY A 1 86 ? 4.223 -4.123 -1.511 1.00 97.69 86 GLY A C 1
ATOM 644 O O . GLY A 1 86 ? 3.405 -4.608 -2.291 1.00 97.69 86 GLY A O 1
ATOM 645 N N . ARG A 1 87 ? 4.669 -4.787 -0.438 1.00 97.94 87 ARG A N 1
ATOM 646 C CA . ARG A 1 87 ? 4.246 -6.144 -0.079 1.00 97.94 87 ARG A CA 1
ATOM 647 C C . ARG A 1 87 ? 2.762 -6.230 0.291 1.00 97.94 87 ARG A C 1
ATOM 649 O O . ARG A 1 87 ? 2.053 -7.070 -0.263 1.00 97.94 87 ARG A O 1
ATOM 656 N N . SER A 1 88 ? 2.281 -5.408 1.228 1.00 98.31 88 SER A N 1
ATOM 657 C CA . SER A 1 88 ? 0.880 -5.473 1.673 1.00 98.31 88 SER A CA 1
ATOM 658 C C . SER A 1 88 ? -0.092 -5.113 0.547 1.00 98.31 88 SER A C 1
ATOM 660 O O . SER A 1 88 ? -1.125 -5.768 0.406 1.00 98.31 88 SER A O 1
ATOM 662 N N . HIS A 1 89 ? 0.256 -4.147 -0.310 1.00 98.50 89 HIS A N 1
ATOM 663 C CA . HIS A 1 89 ? -0.519 -3.803 -1.504 1.00 98.50 89 HIS A CA 1
ATOM 664 C C . HIS A 1 89 ? -0.528 -4.922 -2.537 1.00 98.50 89 HIS A C 1
ATOM 666 O O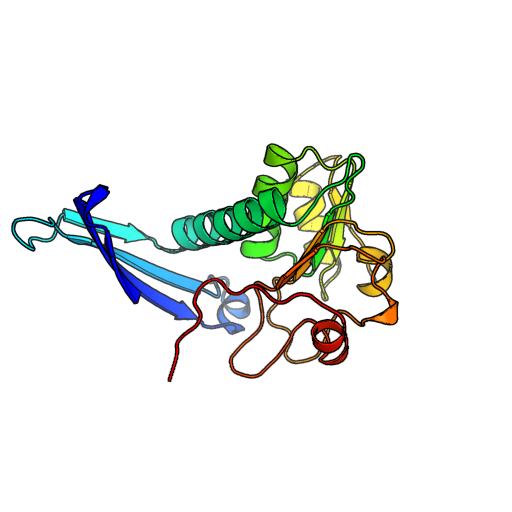 . HIS A 1 89 ? -1.600 -5.208 -3.069 1.00 98.50 89 HIS A O 1
ATOM 672 N N . ALA A 1 90 ? 0.609 -5.583 -2.790 1.00 98.00 90 ALA A N 1
ATOM 673 C CA . ALA A 1 90 ? 0.665 -6.737 -3.688 1.00 98.00 90 ALA A CA 1
ATOM 674 C C . ALA A 1 90 ? -0.327 -7.814 -3.256 1.00 98.00 90 ALA A C 1
ATOM 676 O O . ALA A 1 90 ? -1.164 -8.235 -4.051 1.00 98.00 90 ALA A O 1
ATOM 677 N N . LEU A 1 91 ? -0.282 -8.198 -1.978 1.00 97.50 91 LEU A N 1
ATOM 678 C CA . LEU A 1 91 ? -1.171 -9.206 -1.412 1.00 97.50 91 LEU A CA 1
ATOM 679 C C . LEU A 1 91 ? -2.638 -8.756 -1.467 1.00 97.50 91 LEU A C 1
ATOM 681 O O . LEU A 1 91 ? -3.479 -9.470 -2.011 1.00 97.50 91 LEU A O 1
ATOM 685 N N . ALA A 1 92 ? -2.961 -7.567 -0.954 1.00 97.44 92 ALA A N 1
ATOM 686 C CA . ALA A 1 92 ? -4.344 -7.095 -0.882 1.00 97.44 92 ALA A CA 1
ATOM 687 C C . ALA A 1 92 ? -4.993 -6.981 -2.273 1.00 97.44 92 ALA A C 1
ATOM 689 O O . ALA A 1 92 ? -6.076 -7.524 -2.507 1.00 97.44 92 ALA A O 1
ATOM 690 N N . LEU A 1 93 ? -4.308 -6.331 -3.217 1.00 96.06 93 LEU A N 1
ATOM 691 C CA . LEU A 1 93 ? -4.824 -6.104 -4.564 1.00 96.06 93 LEU A CA 1
ATOM 692 C C . LEU A 1 93 ? -4.893 -7.405 -5.369 1.00 96.06 93 LEU A C 1
ATOM 694 O O . LEU A 1 93 ? -5.915 -7.666 -6.007 1.00 96.06 93 LEU A O 1
ATOM 698 N N . TYR A 1 94 ? -3.859 -8.252 -5.308 1.00 94.19 94 TYR A N 1
ATOM 699 C CA . TYR A 1 94 ? -3.878 -9.552 -5.979 1.00 94.19 94 TYR A CA 1
ATOM 700 C C . TYR A 1 94 ? -5.034 -10.423 -5.484 1.00 94.19 94 TYR A C 1
ATOM 702 O O . TYR A 1 94 ? -5.811 -10.938 -6.288 1.00 94.19 94 TYR A O 1
ATOM 710 N N . HIS A 1 95 ? -5.207 -10.556 -4.166 1.00 93.00 95 HIS A N 1
ATOM 711 C CA . HIS A 1 95 ? -6.245 -11.426 -3.624 1.00 93.00 95 HIS A CA 1
ATOM 712 C C . HIS A 1 95 ? -7.662 -10.909 -3.887 1.00 93.00 95 HIS A C 1
ATOM 714 O O . HIS A 1 95 ? -8.546 -11.743 -4.104 1.00 93.00 95 HIS A O 1
ATOM 720 N N . PHE A 1 96 ? -7.866 -9.588 -3.918 1.00 94.12 96 PHE A N 1
ATOM 721 C CA . PHE A 1 96 ? -9.176 -8.977 -4.150 1.00 94.12 96 PHE A CA 1
ATOM 722 C C . PHE A 1 96 ? -9.588 -8.971 -5.630 1.00 94.12 96 PHE A C 1
ATOM 724 O O . PHE A 1 96 ? -10.744 -9.246 -5.941 1.00 94.12 96 PHE A O 1
ATOM 731 N N . PHE A 1 97 ? -8.663 -8.675 -6.550 1.00 93.06 97 PHE A N 1
ATOM 732 C CA . PHE A 1 97 ? -8.983 -8.484 -7.973 1.00 93.06 97 PHE A CA 1
ATOM 733 C C . PHE A 1 97 ? -8.500 -9.600 -8.899 1.00 93.06 97 PHE A C 1
ATOM 735 O O . PHE A 1 97 ? -8.907 -9.613 -10.057 1.00 93.06 97 PHE A O 1
ATOM 742 N N . LYS A 1 98 ? -7.643 -10.512 -8.419 1.00 90.31 98 LYS A N 1
ATOM 743 C CA . LYS A 1 98 ? -7.058 -11.611 -9.208 1.00 90.31 98 LYS A CA 1
ATOM 744 C C . LYS A 1 98 ? -6.345 -11.114 -10.473 1.00 90.31 98 LYS A C 1
ATOM 746 O O . LYS A 1 98 ? -6.604 -11.593 -11.573 1.00 90.31 98 LYS A O 1
ATOM 751 N N . PHE A 1 99 ? -5.457 -10.130 -10.306 1.00 92.00 99 PHE A N 1
ATOM 752 C CA . PHE A 1 99 ? -4.610 -9.621 -11.391 1.00 92.00 99 PHE A CA 1
ATOM 753 C C . PHE A 1 99 ? -3.872 -10.775 -12.085 1.00 92.00 99 PHE A C 1
ATOM 755 O O . PHE A 1 99 ? -3.358 -11.670 -11.418 1.00 92.00 99 PHE A O 1
ATOM 762 N N . SER A 1 100 ? -3.787 -10.743 -13.417 1.00 91.56 100 SER A N 1
ATOM 763 C CA . SER A 1 100 ? -3.105 -11.796 -14.188 1.00 91.56 100 SER A CA 1
ATOM 764 C C . SER A 1 100 ? -1.587 -11.763 -14.011 1.00 91.56 100 SER A C 1
ATOM 766 O O . SER A 1 100 ? -0.908 -12.747 -14.285 1.00 91.56 100 SER A O 1
ATOM 768 N N . GLN A 1 101 ? -1.055 -10.612 -13.597 1.00 93.19 101 GLN A N 1
ATOM 769 C CA . GLN A 1 101 ? 0.357 -10.392 -13.327 1.00 93.19 101 GLN A CA 1
ATOM 770 C C . GLN A 1 101 ? 0.511 -9.252 -12.317 1.00 93.19 101 GLN A C 1
ATOM 772 O O . GLN A 1 101 ? -0.145 -8.215 -12.448 1.00 93.19 101 GLN A O 1
ATOM 777 N N . VAL A 1 102 ? 1.419 -9.426 -11.356 1.00 97.62 102 VAL A N 1
ATOM 778 C CA . VAL A 1 102 ? 1.888 -8.368 -10.457 1.00 97.62 102 VAL A CA 1
ATOM 779 C C . VAL A 1 102 ? 3.345 -8.068 -10.780 1.00 97.62 102 VAL A C 1
ATOM 781 O O . VAL A 1 102 ? 4.229 -8.890 -10.574 1.00 97.62 102 VAL A O 1
ATOM 784 N N . ARG A 1 103 ? 3.608 -6.890 -11.326 1.00 98.62 103 ARG A N 1
ATOM 785 C CA . ARG A 1 103 ? 4.945 -6.412 -11.666 1.00 98.62 103 ARG A CA 1
ATOM 786 C C . ARG A 1 103 ? 5.490 -5.622 -10.497 1.00 98.62 103 ARG A C 1
ATOM 788 O O . ARG A 1 103 ? 4.783 -4.783 -9.942 1.00 98.62 103 ARG A O 1
ATOM 795 N N . ILE A 1 104 ? 6.731 -5.882 -10.120 1.00 98.75 104 ILE A N 1
ATOM 796 C CA . ILE A 1 104 ? 7.357 -5.219 -8.981 1.00 98.75 104 ILE A CA 1
ATOM 797 C C . ILE A 1 104 ? 8.666 -4.611 -9.435 1.00 98.75 104 ILE A C 1
ATOM 799 O O . ILE A 1 104 ? 9.564 -5.308 -9.896 1.00 98.75 104 ILE A O 1
ATOM 803 N N . TRP A 1 105 ? 8.791 -3.307 -9.249 1.00 98.56 105 TRP A N 1
ATOM 804 C CA . TRP A 1 105 ? 10.048 -2.602 -9.414 1.00 98.56 105 TRP A CA 1
ATOM 805 C C . TRP A 1 105 ? 10.489 -2.016 -8.081 1.00 98.56 105 TRP A C 1
ATOM 807 O O . TRP A 1 105 ? 9.682 -1.606 -7.248 1.00 98.56 105 TRP A O 1
ATOM 817 N N . ASN A 1 106 ? 11.797 -1.948 -7.883 1.00 97.62 106 ASN A N 1
ATOM 818 C CA . ASN A 1 106 ? 12.400 -1.216 -6.786 1.00 97.62 106 ASN A CA 1
ATOM 819 C C . ASN A 1 106 ? 13.776 -0.718 -7.229 1.00 97.62 106 ASN A C 1
ATOM 821 O O . ASN A 1 106 ? 14.502 -1.466 -7.879 1.00 97.62 106 ASN A O 1
ATOM 825 N N . ARG A 1 107 ? 14.173 0.490 -6.802 1.00 95.06 107 ARG A N 1
ATOM 826 C CA . ARG A 1 107 ? 15.488 1.083 -7.125 1.00 95.06 107 ARG A CA 1
ATOM 827 C C . ARG A 1 107 ? 16.655 0.112 -6.913 1.00 95.06 107 ARG A C 1
ATOM 829 O O . ARG A 1 107 ? 17.575 0.054 -7.715 1.00 95.06 107 ARG A O 1
ATOM 836 N N . THR A 1 108 ? 16.613 -0.655 -5.827 1.00 95.62 108 THR A N 1
ATOM 837 C CA . THR A 1 108 ? 17.498 -1.809 -5.630 1.00 95.62 108 THR A CA 1
ATOM 838 C C . THR A 1 108 ? 16.794 -3.052 -6.164 1.00 95.62 108 THR A C 1
ATOM 840 O O . THR A 1 108 ? 15.912 -3.577 -5.477 1.00 95.62 108 THR A O 1
ATOM 843 N N . TYR A 1 109 ? 17.180 -3.512 -7.357 1.00 97.75 109 TYR A N 1
ATOM 844 C CA . TYR A 1 109 ? 16.529 -4.625 -8.059 1.00 97.75 109 TYR A CA 1
ATOM 845 C C . TYR A 1 109 ? 16.467 -5.919 -7.234 1.00 97.75 109 TYR A C 1
ATOM 847 O O . TYR A 1 109 ? 15.439 -6.593 -7.208 1.00 97.75 109 TYR A O 1
ATOM 855 N N . GLU A 1 110 ? 17.512 -6.216 -6.456 1.00 98.12 110 GLU A N 1
ATOM 856 C CA . GLU A 1 110 ? 17.540 -7.382 -5.560 1.00 98.12 110 GLU A CA 1
ATOM 857 C C . GLU A 1 110 ? 16.365 -7.419 -4.574 1.00 98.12 110 GLU A C 1
ATOM 859 O O . GLU A 1 110 ? 15.838 -8.489 -4.283 1.00 98.12 110 GLU A O 1
ATOM 864 N N . ARG A 1 111 ? 15.882 -6.258 -4.107 1.00 97.19 111 ARG A N 1
ATOM 865 C CA . ARG A 1 111 ? 14.697 -6.207 -3.235 1.00 97.19 111 ARG A CA 1
ATOM 866 C C . ARG A 1 111 ? 13.414 -6.562 -3.988 1.00 97.19 111 ARG A C 1
ATOM 868 O O . ARG A 1 111 ? 12.549 -7.211 -3.412 1.00 97.19 111 ARG A O 1
ATOM 875 N N . ALA A 1 112 ? 13.293 -6.171 -5.260 1.00 98.44 112 ALA A N 1
ATOM 876 C CA . ALA A 1 112 ? 12.158 -6.567 -6.093 1.00 98.44 112 ALA A CA 1
ATOM 877 C C . ALA A 1 112 ? 12.163 -8.081 -6.343 1.00 98.44 112 ALA A C 1
ATOM 879 O O . ALA A 1 112 ? 11.126 -8.722 -6.187 1.00 98.44 112 ALA A O 1
ATOM 880 N N . LYS A 1 113 ? 13.332 -8.666 -6.647 1.00 98.44 113 LYS A N 1
ATOM 881 C CA . LYS A 1 113 ? 13.489 -10.124 -6.781 1.00 98.44 113 LYS A CA 1
ATOM 882 C C . LYS A 1 113 ? 13.139 -10.863 -5.491 1.00 98.44 113 LYS A C 1
ATOM 884 O O . LYS A 1 113 ? 12.372 -11.818 -5.544 1.00 98.44 113 LYS A O 1
ATOM 889 N N . ALA A 1 114 ? 13.653 -10.403 -4.349 1.00 98.25 114 ALA A N 1
ATOM 890 C CA . ALA A 1 114 ? 13.367 -11.005 -3.049 1.00 98.25 114 ALA A CA 1
ATOM 891 C C . ALA A 1 114 ? 11.864 -10.985 -2.727 1.00 98.25 114 ALA A C 1
ATOM 893 O O . ALA A 1 114 ? 11.310 -12.008 -2.333 1.00 98.25 114 ALA A O 1
ATOM 894 N N . LEU A 1 115 ? 11.189 -9.855 -2.970 1.00 98.31 115 LEU A N 1
ATOM 895 C CA . LEU A 1 115 ? 9.744 -9.760 -2.774 1.00 98.31 115 LEU A CA 1
ATOM 896 C C . LEU A 1 115 ? 8.974 -10.669 -3.746 1.00 98.31 115 LEU A C 1
ATOM 898 O O . LEU A 1 115 ? 8.051 -11.355 -3.329 1.00 98.31 115 LEU A O 1
ATOM 902 N N . CYS A 1 116 ? 9.354 -10.738 -5.026 1.00 98.38 116 CYS A N 1
ATOM 903 C CA . CYS A 1 116 ? 8.693 -11.649 -5.969 1.00 98.38 116 CYS A CA 1
ATOM 904 C C . CYS A 1 116 ? 8.870 -13.121 -5.570 1.00 98.38 116 CYS A C 1
ATOM 906 O O . CYS A 1 116 ? 7.920 -13.893 -5.670 1.00 98.38 116 CYS A O 1
ATOM 908 N N . ALA A 1 117 ? 10.050 -13.503 -5.071 1.00 98.12 117 ALA A N 1
ATOM 909 C CA . ALA A 1 117 ? 10.297 -14.849 -4.558 1.00 98.12 117 ALA A CA 1
ATOM 910 C C . ALA A 1 117 ? 9.407 -15.183 -3.347 1.00 98.12 117 ALA A C 1
ATOM 912 O O . ALA A 1 117 ? 8.936 -16.311 -3.235 1.00 98.12 117 ALA A O 1
ATOM 913 N N . GLU A 1 118 ? 9.136 -14.204 -2.477 1.00 97.69 118 GLU A N 1
ATOM 914 C CA . GLU A 1 118 ? 8.205 -14.353 -1.353 1.00 97.69 118 GLU A CA 1
ATOM 915 C C . GLU A 1 118 ? 6.746 -14.523 -1.816 1.00 97.69 118 GLU A C 1
ATOM 917 O O . GLU A 1 118 ? 6.009 -15.353 -1.287 1.00 97.69 118 GLU A O 1
ATOM 922 N N . LEU A 1 119 ? 6.319 -13.732 -2.804 1.00 96.19 119 LEU A N 1
ATOM 923 C CA . LEU A 1 119 ? 4.934 -13.697 -3.284 1.00 96.19 119 LEU A CA 1
ATOM 924 C C . LEU A 1 119 ? 4.582 -14.881 -4.202 1.00 96.19 119 LEU A C 1
ATOM 926 O O . LEU A 1 119 ? 3.428 -15.310 -4.255 1.00 96.19 119 LEU A O 1
ATOM 930 N N . GLY A 1 120 ? 5.573 -15.438 -4.897 1.00 93.75 120 GLY A N 1
ATOM 931 C CA . GLY A 1 120 ? 5.430 -16.608 -5.757 1.00 93.75 120 GLY A CA 1
ATOM 932 C C . GLY A 1 120 ? 5.131 -16.275 -7.222 1.00 93.75 120 GLY A C 1
ATOM 933 O O . GLY A 1 120 ? 5.411 -15.188 -7.718 1.00 93.75 120 GLY A O 1
ATOM 934 N N . HIS A 1 121 ? 4.570 -17.250 -7.943 1.00 91.00 121 HIS A N 1
ATOM 935 C CA . HIS A 1 121 ? 4.533 -17.291 -9.415 1.00 91.00 121 HIS A CA 1
ATOM 936 C C . HIS A 1 121 ? 3.789 -16.139 -10.116 1.00 91.00 121 HIS A C 1
ATOM 938 O O . HIS A 1 121 ? 3.959 -15.946 -11.317 1.00 91.00 121 HIS A O 1
ATOM 944 N N . TRP A 1 122 ? 2.937 -15.402 -9.408 1.00 93.06 122 TRP A N 1
ATOM 945 C CA . TRP A 1 122 ? 2.159 -14.295 -9.968 1.00 93.06 122 TRP A CA 1
ATOM 946 C C . TRP A 1 122 ? 2.892 -12.947 -9.888 1.00 93.06 122 TRP A C 1
ATOM 948 O O . TRP A 1 122 ? 2.425 -11.968 -10.478 1.00 93.06 122 TRP A O 1
ATOM 958 N N . ALA A 1 123 ? 4.031 -12.889 -9.191 1.00 97.56 123 ALA A N 1
ATOM 959 C CA . ALA A 1 123 ? 4.869 -11.704 -9.077 1.00 97.56 123 ALA A CA 1
ATOM 960 C C . ALA A 1 123 ? 6.087 -11.787 -10.012 1.00 97.56 123 ALA A C 1
ATOM 962 O O . ALA A 1 123 ? 6.785 -12.798 -10.059 1.00 97.56 123 ALA A O 1
ATOM 963 N N . VAL A 1 124 ? 6.362 -10.709 -10.750 1.00 98.19 124 VAL A N 1
ATOM 964 C CA . VAL A 1 124 ? 7.479 -10.620 -11.701 1.00 98.19 124 VAL A CA 1
ATOM 965 C C . VAL A 1 124 ? 8.313 -9.372 -11.405 1.00 98.19 124 VAL A C 1
ATOM 967 O O . VAL A 1 124 ? 7.758 -8.268 -11.400 1.00 98.19 124 VAL A O 1
ATOM 970 N N . PRO A 1 125 ? 9.631 -9.508 -11.173 1.00 98.50 125 PRO A N 1
ATOM 971 C CA . PRO A 1 125 ? 10.492 -8.370 -10.894 1.00 98.50 125 PRO A CA 1
ATOM 972 C C . PRO A 1 125 ? 10.863 -7.639 -12.191 1.00 98.50 125 PRO A C 1
ATOM 974 O O . PRO A 1 125 ? 11.089 -8.259 -13.227 1.00 98.50 125 PRO A O 1
ATOM 977 N N . PHE A 1 126 ? 10.948 -6.313 -12.125 1.00 98.50 126 PHE A N 1
ATOM 978 C CA . PHE A 1 126 ? 11.372 -5.436 -13.217 1.00 98.50 126 PHE A CA 1
ATOM 979 C C . PHE A 1 126 ? 12.556 -4.580 -12.756 1.00 98.50 126 PHE A C 1
ATOM 981 O O . PHE A 1 126 ? 12.562 -4.069 -11.636 1.00 98.50 126 PHE A O 1
ATOM 988 N N . GLU A 1 127 ? 13.553 -4.399 -13.626 1.00 97.12 127 GLU A N 1
ATOM 989 C CA . GLU A 1 127 ? 14.745 -3.573 -13.356 1.00 97.12 127 GLU A CA 1
ATOM 990 C C . GLU A 1 127 ? 14.491 -2.076 -13.579 1.00 97.12 127 GLU A C 1
ATOM 992 O O . GLU A 1 127 ? 15.093 -1.222 -12.926 1.00 97.12 127 GLU A O 1
ATOM 997 N N . ASN A 1 128 ? 13.549 -1.750 -14.464 1.00 97.44 128 ASN A N 1
ATOM 998 C CA . ASN A 1 128 ? 13.235 -0.391 -14.882 1.00 97.44 128 ASN A CA 1
ATOM 999 C C . ASN A 1 128 ? 11.776 -0.027 -14.524 1.00 97.44 128 ASN A C 1
ATOM 1001 O O . ASN A 1 128 ? 10.859 -0.823 -14.747 1.00 97.44 128 ASN A O 1
ATOM 1005 N N . ALA A 1 129 ? 11.575 1.169 -13.954 1.00 97.62 129 ALA A N 1
ATOM 1006 C CA . ALA A 1 129 ? 10.271 1.643 -13.486 1.00 97.62 129 ALA A CA 1
ATOM 1007 C C . ALA A 1 129 ? 9.274 1.856 -14.636 1.00 97.62 129 ALA A C 1
ATOM 1009 O O . ALA A 1 129 ? 8.132 1.411 -14.538 1.00 97.62 129 ALA A O 1
ATOM 1010 N N . GLU A 1 130 ? 9.715 2.458 -15.743 1.00 98.06 130 GLU A N 1
ATOM 1011 C CA . GLU A 1 130 ? 8.915 2.660 -16.955 1.00 98.06 130 GLU A CA 1
ATOM 1012 C C . GLU A 1 130 ? 8.404 1.321 -17.497 1.00 98.06 130 GLU A C 1
ATOM 1014 O O . GLU A 1 130 ? 7.202 1.140 -17.684 1.00 98.06 130 GLU A O 1
ATOM 1019 N N . MET A 1 131 ? 9.289 0.336 -17.666 1.00 97.94 131 MET A N 1
ATOM 1020 C CA . MET A 1 131 ? 8.898 -0.994 -18.149 1.00 97.94 131 MET A CA 1
ATOM 1021 C C . MET A 1 131 ? 7.921 -1.699 -17.200 1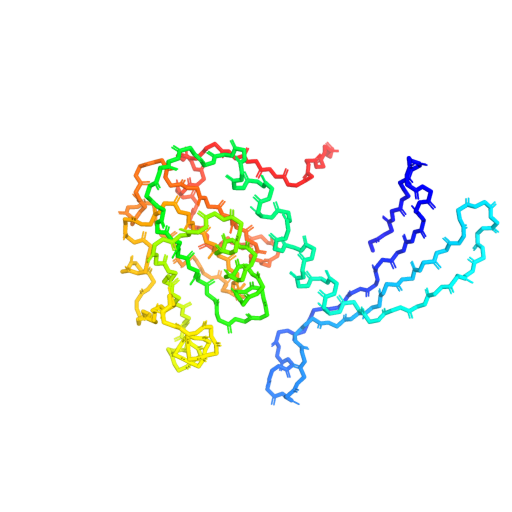.00 97.94 131 MET A C 1
ATOM 1023 O O . MET A 1 131 ? 7.057 -2.451 -17.652 1.00 97.94 131 MET A O 1
ATOM 1027 N N . CYS A 1 132 ? 8.026 -1.445 -15.892 1.00 98.31 132 CYS A N 1
ATOM 1028 C CA . CYS A 1 132 ? 7.095 -1.973 -14.898 1.00 98.31 132 CYS A CA 1
ATOM 1029 C C . CYS A 1 132 ? 5.679 -1.405 -15.096 1.00 98.31 132 CYS A C 1
ATOM 1031 O O . CYS A 1 132 ? 4.707 -2.167 -15.105 1.00 98.31 132 CYS A O 1
ATOM 1033 N N . VAL A 1 133 ? 5.555 -0.087 -15.307 1.00 97.94 133 VAL A N 1
ATOM 1034 C CA . VAL A 1 133 ? 4.252 0.598 -15.411 1.00 97.94 133 VAL A CA 1
ATOM 1035 C C . VAL A 1 133 ? 3.650 0.596 -16.816 1.00 97.94 133 VAL A C 1
ATOM 1037 O O . VAL A 1 133 ? 2.431 0.721 -16.946 1.00 97.94 133 VAL A O 1
ATOM 1040 N N . ARG A 1 134 ? 4.448 0.425 -17.879 1.00 97.31 134 ARG A N 1
ATOM 1041 C CA . ARG A 1 134 ? 3.936 0.440 -19.257 1.00 97.31 134 ARG A CA 1
ATOM 1042 C C . ARG A 1 134 ? 2.891 -0.654 -19.475 1.00 97.31 134 ARG A C 1
ATOM 1044 O O . ARG A 1 134 ? 3.147 -1.849 -19.320 1.00 97.31 134 ARG A O 1
ATOM 1051 N N . GLY A 1 135 ? 1.683 -0.232 -19.847 1.00 95.38 135 GLY A N 1
ATOM 1052 C CA . GLY A 1 135 ? 0.537 -1.122 -20.043 1.00 95.38 135 GLY A CA 1
ATOM 1053 C C . GLY A 1 135 ? -0.094 -1.658 -18.752 1.00 95.38 135 GLY A C 1
ATOM 1054 O O . GLY A 1 135 ? -0.983 -2.501 -18.848 1.00 95.38 135 GLY A O 1
ATOM 1055 N N . ALA A 1 136 ? 0.338 -1.200 -17.571 1.00 96.62 136 ALA A N 1
ATOM 1056 C CA . ALA A 1 136 ? -0.306 -1.540 -16.308 1.00 96.62 136 ALA A CA 1
ATOM 1057 C C . ALA A 1 136 ? -1.678 -0.860 -16.188 1.00 96.62 136 ALA A C 1
ATOM 1059 O O . ALA A 1 136 ? -1.871 0.279 -16.613 1.00 96.62 136 ALA A O 1
ATOM 1060 N N . ASP A 1 137 ? -2.632 -1.576 -15.599 1.00 95.94 137 ASP A N 1
ATOM 1061 C CA . ASP A 1 137 ? -4.001 -1.106 -15.382 1.00 95.94 137 ASP A CA 1
ATOM 1062 C C . ASP A 1 137 ? -4.157 -0.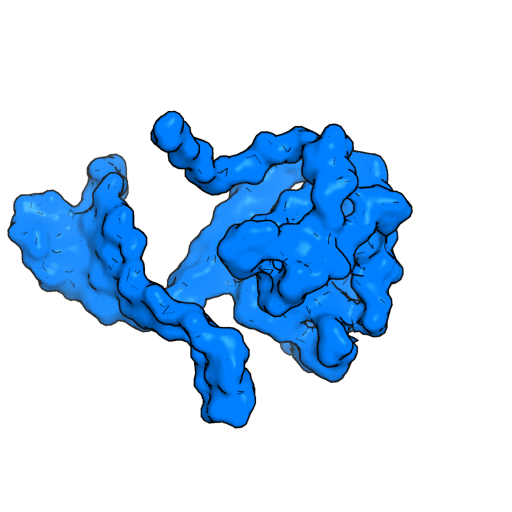420 -14.029 1.00 95.94 137 ASP A C 1
ATOM 1064 O O . ASP A 1 137 ? -4.898 0.554 -13.887 1.00 95.94 137 ASP A O 1
ATOM 1068 N N . VAL A 1 138 ? -3.448 -0.950 -13.032 1.00 97.06 138 VAL A N 1
ATOM 1069 C CA . VAL A 1 138 ? -3.372 -0.396 -11.686 1.00 97.06 138 VAL A CA 1
ATOM 1070 C C . VAL A 1 138 ? -1.909 -0.261 -11.311 1.00 97.06 138 VAL A C 1
ATOM 1072 O O . VAL A 1 138 ? -1.130 -1.197 -11.478 1.00 97.06 138 VAL A O 1
ATOM 1075 N N . ILE A 1 139 ? -1.542 0.903 -10.794 1.00 97.88 139 ILE A N 1
ATOM 1076 C CA . ILE A 1 139 ? -0.189 1.223 -10.357 1.00 97.88 139 ILE A CA 1
ATOM 1077 C C . ILE A 1 139 ? -0.246 1.599 -8.879 1.00 97.88 139 ILE A C 1
ATOM 1079 O O . ILE A 1 139 ? -1.153 2.301 -8.436 1.00 97.88 139 ILE A O 1
ATOM 1083 N N . VAL A 1 140 ? 0.720 1.125 -8.104 1.00 98.31 140 VAL A N 1
ATOM 1084 C CA . VAL A 1 140 ? 0.950 1.545 -6.721 1.00 98.31 140 VAL A CA 1
ATOM 1085 C C . VAL A 1 140 ? 2.341 2.151 -6.647 1.00 98.31 140 VAL A C 1
ATOM 1087 O O . VAL A 1 140 ? 3.310 1.482 -7.001 1.00 98.31 140 VAL A O 1
ATOM 1090 N N . THR A 1 141 ? 2.453 3.385 -6.163 1.00 97.69 141 THR A N 1
ATOM 1091 C CA . THR A 1 141 ? 3.748 3.978 -5.803 1.00 97.69 141 THR A CA 1
ATOM 1092 C C . THR A 1 141 ? 3.861 3.987 -4.281 1.00 97.69 141 THR A C 1
ATOM 1094 O O . THR A 1 141 ? 2.977 4.484 -3.584 1.00 97.69 141 THR A O 1
ATOM 1097 N N . ALA A 1 142 ? 4.887 3.323 -3.751 1.00 95.50 142 ALA A N 1
ATOM 1098 C CA . ALA A 1 142 ? 5.055 3.074 -2.322 1.00 95.50 142 ALA A CA 1
ATOM 1099 C C . ALA A 1 142 ? 6.542 3.068 -1.928 1.00 95.50 142 ALA A C 1
ATOM 1101 O O . ALA A 1 142 ? 7.034 2.159 -1.248 1.00 95.50 142 ALA A O 1
ATOM 1102 N N . THR A 1 143 ? 7.277 4.073 -2.395 1.00 92.50 143 THR A N 1
ATOM 1103 C CA . THR A 1 143 ? 8.697 4.289 -2.112 1.00 92.50 143 THR A CA 1
ATOM 1104 C C . THR A 1 143 ? 8.903 5.496 -1.185 1.00 92.50 143 THR A C 1
ATOM 1106 O O . THR A 1 143 ? 7.967 6.154 -0.731 1.00 92.50 143 THR A O 1
ATOM 1109 N N . PHE A 1 144 ? 10.172 5.776 -0.881 1.00 88.06 144 PHE A N 1
ATOM 1110 C CA . PHE A 1 144 ? 10.613 7.023 -0.249 1.00 88.06 144 PHE A CA 1
ATOM 1111 C C . PHE A 1 144 ? 11.418 7.878 -1.237 1.00 88.06 144 PHE A C 1
ATOM 1113 O O . PHE A 1 144 ? 12.404 8.506 -0.852 1.00 88.06 144 PHE A O 1
ATOM 1120 N N . SER A 1 145 ? 11.084 7.808 -2.531 1.00 87.69 145 SER A N 1
ATOM 1121 C CA . SER A 1 145 ? 11.732 8.633 -3.546 1.00 87.69 145 SER A CA 1
ATOM 1122 C C . SER A 1 145 ? 11.431 10.108 -3.298 1.00 87.69 145 SER A C 1
ATOM 1124 O O . SER A 1 145 ? 10.307 10.477 -2.967 1.00 87.69 145 SER A O 1
ATOM 1126 N N . MET A 1 146 ? 12.461 10.933 -3.462 1.00 84.94 146 MET A N 1
ATOM 1127 C CA . MET A 1 146 ? 12.359 12.394 -3.418 1.00 84.94 146 MET A CA 1
ATOM 1128 C C . MET A 1 146 ? 12.123 12.978 -4.817 1.00 84.94 146 MET A C 1
ATOM 1130 O O . MET A 1 146 ? 11.720 14.128 -4.937 1.00 84.94 146 MET A O 1
ATOM 1134 N N . GLU A 1 147 ? 12.370 12.168 -5.848 1.00 88.38 147 GLU A N 1
ATOM 1135 C CA . GLU A 1 147 ? 12.201 12.501 -7.259 1.00 88.38 147 GLU A CA 1
ATOM 1136 C C . GLU A 1 147 ? 11.037 11.694 -7.853 1.00 88.38 147 GLU A C 1
ATOM 1138 O O . GLU A 1 147 ? 10.789 10.568 -7.388 1.00 88.38 147 GLU A O 1
ATOM 1143 N N . PRO A 1 148 ? 10.364 12.208 -8.895 1.00 91.31 148 PRO A N 1
ATOM 1144 C CA . PRO A 1 148 ? 9.387 11.441 -9.650 1.00 91.31 148 PRO A CA 1
ATOM 1145 C C . PRO A 1 148 ? 9.957 10.114 -10.173 1.00 91.31 148 PRO A C 1
ATOM 1147 O O . PRO A 1 148 ? 11.086 10.033 -10.652 1.00 91.31 148 PRO A O 1
ATOM 1150 N N . ILE A 1 149 ? 9.158 9.057 -10.065 1.00 94.12 149 ILE A N 1
ATOM 1151 C CA . ILE A 1 149 ? 9.458 7.688 -10.512 1.00 94.12 149 ILE A CA 1
ATOM 1152 C C . ILE A 1 149 ? 8.407 7.156 -11.493 1.00 94.12 149 ILE A C 1
ATOM 1154 O O . ILE A 1 149 ? 8.453 5.981 -11.855 1.00 94.12 149 ILE A O 1
ATOM 1158 N N . VAL A 1 150 ? 7.440 7.991 -11.880 1.00 95.56 150 VAL A N 1
ATOM 1159 C CA . VAL A 1 150 ? 6.417 7.700 -12.890 1.00 95.56 150 VAL A CA 1
ATOM 1160 C C . VAL A 1 150 ? 6.162 8.956 -13.708 1.00 95.56 150 VAL A C 1
ATOM 1162 O O . VAL A 1 150 ? 5.694 9.956 -13.163 1.00 95.56 150 VAL A O 1
ATOM 1165 N N . GLU A 1 151 ? 6.397 8.868 -15.013 1.00 95.75 151 GLU A N 1
ATOM 1166 C CA . GLU A 1 151 ? 6.081 9.928 -15.971 1.00 95.75 151 GLU A CA 1
ATOM 1167 C C . GLU A 1 151 ? 4.740 9.683 -16.669 1.00 95.75 151 GLU A C 1
ATOM 1169 O O . GLU A 1 151 ? 4.316 8.539 -16.859 1.00 95.75 151 GLU A O 1
ATOM 1174 N N . ALA A 1 152 ? 4.077 10.762 -17.096 1.00 95.19 152 ALA A N 1
ATOM 1175 C CA . ALA A 1 152 ? 2.767 10.691 -17.748 1.00 95.19 152 ALA A CA 1
ATOM 1176 C C . ALA A 1 152 ? 2.792 9.865 -19.049 1.00 95.19 152 ALA A C 1
ATOM 1178 O O . ALA A 1 152 ? 1.888 9.071 -19.301 1.00 95.19 152 ALA A O 1
ATOM 1179 N N . GLU A 1 153 ? 3.862 9.980 -19.836 1.00 96.44 153 GLU A N 1
ATOM 1180 C CA . GLU A 1 153 ? 4.072 9.252 -21.100 1.00 96.44 153 GLU A CA 1
ATOM 1181 C C . GLU A 1 153 ? 4.282 7.732 -20.942 1.00 96.44 153 GLU A C 1
ATOM 1183 O O . GLU A 1 153 ? 4.232 6.972 -21.919 1.00 96.44 153 GLU A O 1
ATOM 1188 N N . TRP A 1 154 ? 4.521 7.254 -19.719 1.00 97.50 154 TRP A N 1
ATOM 1189 C CA . TRP A 1 154 ? 4.667 5.823 -19.441 1.00 97.50 154 TRP A CA 1
ATOM 1190 C C . TRP A 1 154 ? 3.315 5.148 -19.206 1.00 97.50 154 TRP A C 1
ATOM 1192 O O . TRP A 1 154 ? 3.195 3.924 -19.313 1.00 97.50 154 TRP A O 1
ATOM 1202 N N . LEU A 1 155 ? 2.296 5.943 -18.878 1.00 96.06 155 LEU A N 1
ATOM 1203 C CA . LEU A 1 155 ? 1.012 5.468 -18.397 1.00 96.06 155 LEU A CA 1
ATOM 1204 C C . LEU A 1 155 ? 0.093 5.045 -19.540 1.00 96.06 155 LEU A C 1
ATOM 1206 O O . LEU A 1 155 ? -0.063 5.720 -20.555 1.00 96.06 155 LEU A O 1
ATOM 1210 N N . LYS A 1 156 ? -0.596 3.924 -19.327 1.00 94.31 156 LYS A N 1
ATOM 1211 C CA . LYS A 1 156 ? -1.731 3.524 -20.155 1.00 94.31 156 LYS A CA 1
ATOM 1212 C C . LYS A 1 156 ? -2.889 4.502 -19.928 1.00 94.31 156 LYS A C 1
ATOM 1214 O O . LYS A 1 156 ? -3.222 4.819 -18.787 1.00 94.31 156 LYS A O 1
ATOM 1219 N N . THR A 1 157 ? -3.569 4.917 -20.996 1.00 92.31 157 THR A N 1
ATOM 1220 C CA . THR A 1 157 ? -4.822 5.677 -20.878 1.00 92.31 157 THR A CA 1
ATOM 1221 C C . THR A 1 157 ? -5.840 4.905 -20.031 1.00 92.31 157 THR A C 1
ATOM 1223 O O . THR A 1 157 ? -6.148 3.748 -20.319 1.00 92.31 157 THR A O 1
ATOM 1226 N N . GLY A 1 158 ? -6.363 5.549 -18.985 1.00 92.31 158 GLY A N 1
ATOM 1227 C CA . GLY A 1 158 ? -7.305 4.937 -18.042 1.00 92.31 158 GLY A CA 1
ATOM 1228 C C . GLY A 1 158 ? -6.663 4.110 -16.921 1.00 92.31 158 GLY A C 1
ATOM 1229 O O . GLY A 1 158 ? -7.392 3.447 -16.182 1.00 92.31 158 GLY A O 1
ATOM 1230 N N . ALA A 1 159 ? -5.332 4.131 -16.776 1.00 94.62 159 ALA A N 1
ATOM 1231 C CA . ALA A 1 159 ? -4.660 3.526 -15.628 1.00 94.62 159 ALA A CA 1
ATOM 1232 C C . ALA A 1 159 ? -5.096 4.190 -14.308 1.00 94.62 159 ALA A C 1
ATOM 1234 O O . ALA A 1 159 ? -5.239 5.410 -14.225 1.00 94.62 159 ALA A O 1
ATOM 1235 N N . HIS A 1 160 ? -5.277 3.377 -13.266 1.00 96.06 160 HIS A N 1
ATOM 1236 C CA . HIS A 1 160 ? -5.555 3.841 -11.904 1.00 96.06 160 HIS A CA 1
ATOM 1237 C C . HIS A 1 160 ? -4.269 3.842 -11.076 1.00 96.06 160 HIS A C 1
ATOM 1239 O O . HIS A 1 160 ? -3.588 2.820 -11.006 1.00 96.06 160 HIS A O 1
ATOM 1245 N N . ILE A 1 161 ? -3.949 4.954 -10.415 1.00 96.69 161 ILE A N 1
ATOM 1246 C CA . ILE A 1 161 ? -2.746 5.079 -9.583 1.00 96.69 161 ILE A CA 1
ATOM 1247 C C . ILE A 1 161 ? -3.155 5.237 -8.120 1.00 96.69 161 ILE A C 1
ATOM 1249 O O . ILE A 1 161 ? -3.889 6.153 -7.758 1.00 96.69 161 ILE A O 1
ATOM 1253 N N . ASN A 1 162 ? -2.633 4.364 -7.263 1.00 97.38 162 ASN A N 1
ATOM 1254 C CA . ASN A 1 162 ? -2.625 4.550 -5.819 1.00 97.38 162 ASN A CA 1
ATOM 1255 C C . ASN A 1 162 ? -1.264 5.144 -5.423 1.00 97.38 162 ASN A C 1
ATOM 1257 O O . ASN A 1 162 ? -0.284 4.407 -5.287 1.00 97.38 162 ASN A O 1
ATOM 1261 N N . ALA A 1 163 ? -1.202 6.467 -5.261 1.00 95.56 163 ALA A N 1
ATOM 1262 C CA . ALA A 1 163 ? -0.011 7.158 -4.772 1.00 95.56 163 ALA A CA 1
ATOM 1263 C C . ALA A 1 163 ? 0.023 7.099 -3.236 1.00 95.56 163 ALA A C 1
ATOM 1265 O O . ALA A 1 163 ? -0.734 7.801 -2.569 1.00 95.56 163 ALA A O 1
ATOM 1266 N N . VAL A 1 164 ? 0.831 6.190 -2.683 1.00 93.75 164 VAL A N 1
ATOM 1267 C CA . VAL A 1 164 ? 0.885 5.879 -1.239 1.00 93.75 164 VAL A CA 1
ATOM 1268 C C . VAL A 1 164 ? 2.146 6.441 -0.592 1.00 93.75 164 VAL A C 1
ATOM 1270 O O . VAL A 1 164 ? 2.120 6.818 0.580 1.00 93.75 164 VAL A O 1
ATOM 1273 N N . GLY A 1 165 ? 3.258 6.432 -1.329 1.00 83.50 165 GLY A N 1
ATOM 1274 C CA . GLY A 1 165 ? 4.509 7.045 -0.910 1.00 83.50 165 GLY A CA 1
ATOM 1275 C C . GLY A 1 165 ? 4.525 8.557 -1.135 1.00 83.50 165 GLY A C 1
ATOM 1276 O O . GLY A 1 165 ? 3.511 9.183 -1.437 1.00 83.50 165 GLY A O 1
ATOM 1277 N N . GLY A 1 166 ? 5.712 9.140 -0.980 1.00 69.25 166 GLY A N 1
ATOM 1278 C CA . GLY A 1 166 ? 5.911 10.590 -0.971 1.00 69.25 166 GLY A CA 1
ATOM 1279 C C . GLY A 1 166 ? 6.028 11.148 0.449 1.00 69.25 166 GLY A C 1
ATOM 1280 O O . GLY A 1 166 ? 5.384 10.687 1.391 1.00 69.25 166 GLY A O 1
ATOM 1281 N N . MET A 1 167 ? 6.923 12.120 0.616 1.00 63.28 167 MET A N 1
ATOM 1282 C CA . MET A 1 167 ? 7.231 12.761 1.893 1.00 63.28 167 MET A CA 1
ATOM 1283 C C . MET A 1 167 ? 7.077 14.276 1.752 1.00 63.28 167 MET A C 1
ATOM 1285 O O . MET A 1 167 ? 7.703 14.903 0.902 1.00 63.28 167 MET A O 1
ATOM 1289 N N . GLY A 1 168 ? 6.258 14.896 2.603 1.00 63.34 168 GLY A N 1
ATOM 1290 C CA . GLY A 1 168 ? 6.056 16.347 2.571 1.00 63.34 168 GLY A CA 1
ATOM 1291 C C . GLY A 1 168 ? 5.470 16.831 1.238 1.00 63.34 168 GLY A C 1
ATOM 1292 O O . GLY A 1 168 ? 4.396 16.391 0.850 1.00 63.34 168 GLY A O 1
ATOM 1293 N N . MET A 1 169 ? 6.164 17.749 0.555 1.00 57.94 169 MET A N 1
ATOM 1294 C CA . MET A 1 169 ? 5.748 18.307 -0.746 1.00 57.94 169 MET A CA 1
ATOM 1295 C C . MET A 1 169 ? 6.331 17.556 -1.959 1.00 57.94 169 MET A C 1
ATOM 1297 O O . MET A 1 169 ? 6.365 18.112 -3.055 1.00 57.94 169 MET A O 1
ATOM 1301 N N . GLN A 1 170 ? 6.854 16.340 -1.775 1.00 72.62 170 GLN A N 1
ATOM 1302 C CA . GLN A 1 170 ? 7.415 15.535 -2.867 1.00 72.62 170 GLN A CA 1
ATOM 1303 C C . GLN A 1 170 ? 6.393 14.547 -3.423 1.00 72.62 170 GLN A C 1
ATOM 1305 O O . GLN A 1 170 ? 5.618 13.950 -2.675 1.00 72.62 170 GLN A O 1
ATOM 1310 N N . TYR A 1 171 ? 6.450 14.345 -4.738 1.00 78.50 171 TYR A N 1
ATOM 1311 C CA . TYR A 1 171 ? 5.510 13.521 -5.487 1.00 78.50 171 TYR A CA 1
ATOM 1312 C C . TYR A 1 171 ? 6.252 12.378 -6.178 1.00 78.50 171 TYR A C 1
ATOM 1314 O O . TYR A 1 171 ? 7.239 12.606 -6.872 1.00 78.50 171 TYR A O 1
ATOM 1322 N N . GLU A 1 172 ? 5.769 11.148 -5.999 1.00 86.56 172 GLU A N 1
ATOM 1323 C CA . GLU A 1 172 ? 6.315 9.988 -6.712 1.00 86.56 172 GLU A CA 1
ATOM 1324 C C . GLU A 1 172 ? 5.847 9.929 -8.175 1.00 86.56 172 GLU A C 1
ATOM 1326 O O . GLU A 1 172 ? 6.669 9.647 -9.043 1.00 86.56 172 GLU A O 1
ATOM 1331 N N . PRO A 1 173 ? 4.577 10.215 -8.515 1.00 90.19 173 PRO A N 1
ATOM 1332 C CA . PRO A 1 173 ? 4.223 10.586 -9.880 1.00 90.19 173 PRO A CA 1
ATOM 1333 C C . PRO A 1 173 ? 4.715 11.996 -10.212 1.00 90.19 173 PRO A C 1
ATOM 1335 O O . PRO A 1 173 ? 4.621 12.901 -9.380 1.00 90.19 173 PRO A O 1
ATOM 1338 N N . ALA A 1 174 ? 5.178 12.207 -11.442 1.00 90.62 174 ALA A N 1
ATOM 1339 C CA . ALA A 1 174 ? 5.508 13.535 -11.940 1.00 90.62 174 ALA A CA 1
ATOM 1340 C C . ALA A 1 174 ? 4.275 14.453 -11.934 1.00 90.62 174 ALA A C 1
ATOM 1342 O O . ALA A 1 174 ? 3.140 14.000 -12.099 1.00 90.62 174 ALA A O 1
ATOM 1343 N N . LEU A 1 175 ? 4.486 15.767 -11.792 1.00 90.38 175 LEU A N 1
ATOM 1344 C CA . LEU A 1 175 ? 3.396 16.756 -11.734 1.00 90.38 175 LEU A CA 1
ATOM 1345 C C . LEU A 1 175 ? 2.449 16.681 -12.936 1.00 90.38 175 LEU A C 1
ATOM 1347 O O . LEU A 1 175 ? 1.255 16.942 -12.805 1.00 90.38 175 LEU A O 1
ATOM 1351 N N . ASP A 1 176 ? 2.975 16.314 -14.102 1.00 92.38 176 ASP A N 1
ATOM 1352 C CA . ASP A 1 176 ? 2.191 16.210 -15.326 1.00 92.38 176 ASP A CA 1
ATOM 1353 C C . ASP A 1 176 ? 1.134 15.098 -15.261 1.00 92.38 176 ASP A C 1
ATOM 1355 O O . ASP A 1 176 ? 0.034 15.263 -15.781 1.00 92.38 176 ASP A O 1
ATOM 1359 N N . VAL A 1 177 ? 1.395 14.026 -14.500 1.00 93.44 177 VAL A N 1
ATOM 1360 C CA . VAL A 1 177 ? 0.411 12.965 -14.234 1.00 93.44 177 VAL A CA 1
ATOM 1361 C C . VAL A 1 177 ? -0.856 13.550 -13.606 1.00 93.44 177 VAL A C 1
ATOM 1363 O O . VAL A 1 177 ? -1.965 13.224 -14.025 1.00 93.44 177 VAL A O 1
ATOM 1366 N N . TYR A 1 178 ? -0.708 14.460 -12.640 1.00 92.00 178 TYR A N 1
ATOM 1367 C CA . TYR A 1 178 ? -1.841 15.059 -11.930 1.00 92.00 178 TYR A CA 1
ATOM 1368 C C . TYR A 1 178 ? -2.676 15.991 -12.811 1.00 92.00 178 TYR A C 1
ATOM 1370 O O . TYR A 1 178 ? -3.883 16.084 -12.609 1.00 92.00 178 TYR A O 1
ATOM 1378 N N . LYS A 1 179 ? -2.075 16.648 -13.813 1.00 91.62 179 LYS A N 1
ATOM 1379 C CA . LYS A 1 179 ? -2.811 17.521 -14.749 1.00 91.62 179 LYS A CA 1
ATOM 1380 C C . LYS A 1 179 ? -3.769 16.744 -15.650 1.00 91.62 179 LYS A C 1
ATOM 1382 O O . LYS A 1 179 ? -4.742 17.307 -16.144 1.00 91.62 179 LYS A O 1
ATOM 1387 N N . HIS A 1 180 ? -3.482 15.463 -15.869 1.00 90.50 180 HIS A N 1
ATOM 1388 C CA . HIS A 1 180 ? -4.240 14.585 -16.757 1.00 90.50 180 HIS A CA 1
ATOM 1389 C C . HIS A 1 180 ? -5.093 13.553 -16.004 1.00 90.50 180 HIS A C 1
ATOM 1391 O O . HIS A 1 180 ? -5.781 12.750 -16.635 1.00 90.50 180 HIS A O 1
ATOM 1397 N N . ALA A 1 181 ? -5.073 13.571 -14.668 1.00 93.62 181 ALA A N 1
ATOM 1398 C CA . ALA A 1 181 ? -5.775 12.610 -13.829 1.00 93.62 181 ALA A CA 1
ATOM 1399 C C . ALA A 1 181 ? -7.018 13.211 -13.162 1.00 93.62 181 ALA A C 1
ATOM 1401 O O . ALA A 1 181 ? -7.055 14.377 -12.775 1.00 93.62 181 ALA A O 1
ATOM 1402 N N . THR A 1 182 ? -8.031 12.371 -12.943 1.00 94.75 182 THR A N 1
ATOM 1403 C CA . THR A 1 182 ? -9.053 12.657 -11.929 1.00 94.75 182 THR A CA 1
ATOM 1404 C C . THR A 1 182 ? -8.465 12.336 -10.559 1.00 94.75 182 THR A C 1
ATOM 1406 O O . THR A 1 182 ? -8.112 11.187 -10.294 1.00 94.75 182 THR A O 1
ATOM 1409 N N . ILE A 1 183 ? -8.343 13.346 -9.699 1.00 94.38 183 ILE A N 1
ATOM 1410 C CA . ILE A 1 183 ? -7.687 13.218 -8.394 1.00 94.38 183 ILE A CA 1
ATOM 1411 C C . ILE A 1 183 ? -8.726 12.902 -7.320 1.00 94.38 183 ILE A C 1
ATOM 1413 O O . ILE A 1 183 ? -9.719 13.613 -7.174 1.00 94.38 183 ILE A O 1
ATOM 1417 N N . VAL A 1 184 ? -8.461 11.860 -6.532 1.00 94.38 184 VAL A N 1
ATOM 1418 C CA . VAL A 1 184 ? -9.205 11.546 -5.310 1.00 94.38 184 VAL A CA 1
ATOM 1419 C C . VAL A 1 184 ? -8.223 11.350 -4.170 1.00 94.38 184 VAL A C 1
ATOM 1421 O O . VAL A 1 184 ? -7.209 10.673 -4.321 1.00 94.38 184 VAL A O 1
ATOM 1424 N N . VAL A 1 185 ? -8.537 11.959 -3.031 1.00 93.50 185 VAL A N 1
ATOM 1425 C CA . VAL A 1 185 ? -7.716 11.947 -1.818 1.00 93.50 185 VAL A CA 1
ATOM 1426 C C . VAL A 1 185 ? -8.478 11.288 -0.673 1.00 93.50 185 VAL A C 1
ATOM 1428 O O . VAL A 1 185 ? -9.708 11.308 -0.656 1.00 93.50 185 VAL A O 1
ATOM 1431 N N . GLU A 1 186 ? -7.757 10.699 0.286 1.00 89.62 186 GLU A N 1
ATOM 1432 C CA . GLU A 1 186 ? -8.376 10.060 1.460 1.00 89.62 186 GLU A CA 1
ATOM 1433 C C . GLU A 1 186 ? -9.075 11.067 2.384 1.00 89.62 186 GLU A C 1
ATOM 1435 O O . GLU A 1 186 ? -10.094 10.751 2.995 1.00 89.62 186 GLU A O 1
ATOM 1440 N N . LEU A 1 187 ? -8.539 12.284 2.458 1.00 87.31 187 LEU A N 1
ATOM 1441 C CA . LEU A 1 187 ? -9.073 13.389 3.233 1.00 87.31 187 LEU A CA 1
ATOM 1442 C C . LEU A 1 187 ? -8.757 14.687 2.493 1.00 87.31 187 LEU A C 1
ATOM 1444 O O . LEU A 1 187 ? -7.597 14.977 2.206 1.00 87.31 187 LEU A O 1
ATOM 1448 N N . LEU A 1 188 ? -9.795 15.462 2.191 1.00 86.62 188 LEU A N 1
ATOM 1449 C CA . LEU A 1 188 ? -9.642 16.833 1.730 1.00 86.62 188 LEU A CA 1
ATOM 1450 C C . LEU A 1 188 ? -9.765 17.741 2.955 1.00 86.62 188 LEU A C 1
ATOM 1452 O O . LEU A 1 188 ? -10.869 17.996 3.436 1.00 86.62 188 LEU A O 1
ATOM 1456 N N . GLU A 1 189 ? -8.633 18.181 3.499 1.00 79.44 189 GLU A N 1
ATOM 1457 C CA . GLU A 1 189 ? -8.646 19.221 4.525 1.00 79.44 189 GLU A CA 1
ATOM 1458 C C . GLU A 1 189 ? -8.926 20.563 3.844 1.00 79.44 189 GLU A C 1
ATOM 1460 O O . GLU A 1 189 ? -8.066 21.124 3.164 1.00 79.44 189 GLU A O 1
ATOM 1465 N N . ASN A 1 190 ? -10.145 21.075 4.014 1.00 55.12 190 ASN A N 1
ATOM 1466 C CA . ASN A 1 190 ? -10.435 22.470 3.713 1.00 55.12 190 ASN A CA 1
ATOM 1467 C C . ASN A 1 190 ? -9.715 23.315 4.771 1.00 55.12 190 ASN A C 1
ATOM 1469 O O . ASN A 1 190 ? -10.124 23.314 5.933 1.00 55.12 190 ASN A O 1
ATOM 1473 N N . LYS A 1 191 ? -8.618 23.967 4.384 1.00 48.31 191 LYS A N 1
ATOM 1474 C CA . LYS A 1 191 ? -8.016 25.037 5.185 1.00 48.31 191 LYS A CA 1
ATOM 1475 C C . LYS A 1 191 ? -8.835 26.313 5.075 1.00 48.31 191 LYS A C 1
ATOM 1477 O O . LYS A 1 191 ? -9.336 26.582 3.961 1.00 48.31 191 LYS A O 1
#